Protein AF-A0A0L8IBE0-F1 (afdb_monomer)

pLDDT: mean 76.62, std 13.79, range [34.09, 92.5]

Organism: Octopus bimaculoides (NCBI:txid37653)

InterPro domains:
  IPR002557 Chitin binding domain [PF01607] (3-54)
  IPR002557 Chitin binding domain [PF01607] (76-127)
  IPR002557 Chitin binding domain [PF01607] (138-177)
  IPR002557 Chitin binding domain [PS50940] (1-56)
  IPR002557 Chitin binding domain [PS50940] (73-129)
  IPR002557 Chitin binding domain [PS50940] (135-186)
  IPR002557 Chitin binding domain [SM00494] (1-56)
  IPR002557 Chitin binding domain [SM00494] (74-129)
  IPR002557 Chitin binding domain [SM00494] (136-184)
  IPR036508 Chitin binding domain superfamily [SSF57625] (3-63)
  IPR036508 Chitin binding domain superfamily [SSF57625] (72-132)
  IPR036508 Chitin binding domain superfamily [SSF57625] (135-178)
  IPR051940 Chitin-binding developmental regulator [PTHR23301] (3-128)

Solvent-accessible surface area (backbone atoms only — not comparable to full-atom values): 10902 Å² total; per-residue (Å²): 140,85,14,81,95,46,72,71,45,58,42,73,40,88,90,33,43,47,34,32,33,38,24,53,94,53,42,72,41,83,45,70,42,62,91,73,28,18,51,35,71,91,76,55,41,65,41,49,34,91,81,47,66,76,80,66,74,71,94,58,83,75,69,82,55,84,47,98,89,54,82,47,76,66,68,13,68,88,44,71,69,46,69,38,65,38,88,60,33,28,43,27,29,30,40,23,52,93,44,40,54,40,74,44,70,41,61,94,78,24,23,44,27,62,88,77,66,43,62,38,48,61,92,77,30,99,58,74,44,40,84,59,36,68,60,54,69,12,61,90,46,72,70,45,62,42,63,33,96,86,42,49,42,22,30,33,41,23,53,93,29,41,38,42,84,47,68,38,67,95,82,11,32,40,52,97,77,39,67,38,89,64,92,73,86,127

Mean predicted aligned error: 17.57 Å

Radius of gyration: 22.51 Å; Cα contacts (8 Å, |Δi|>4): 350; chains: 1; bounding box: 49×36×66 Å

Secondary structure (DSSP, 8-state):
--STTPPSEEEEETTEEEEEEEEETTEEEEEEPPTTEEEETTTTEEEETTTS------SS-------TT---TTTTTTS-SEEEE-SS-TTEEEEEETTEEEEEEPPTTEEEETTTTEEEEGGG-----TTS-TTTTTTTS-SEEEE-TT-TTEEEEEETTEEEEEE-GGG-EEETTEEE------

Structure (mmCIF, N/CA/C/O backbone):
data_AF-A0A0L8IBE0-F1
#
_entry.id   AF-A0A0L8IBE0-F1
#
loop_
_atom_site.group_PDB
_atom_site.id
_atom_site.type_symbol
_atom_site.label_atom_id
_atom_site.label_alt_id
_atom_site.label_comp_id
_atom_site.label_asym_id
_atom_site.label_entity_id
_atom_site.label_seq_id
_atom_site.pdbx_PDB_ins_code
_atom_site.Cartn_x
_atom_site.Cartn_y
_atom_site.Cartn_z
_atom_site.occupancy
_atom_site.B_iso_or_equiv
_atom_site.auth_seq_id
_atom_site.auth_comp_id
_atom_site.auth_asym_id
_atom_site.auth_atom_id
_atom_site.pdbx_PDB_model_num
ATOM 1 N N . MET A 1 1 ? 15.253 16.417 -22.878 1.00 49.38 1 MET A N 1
ATOM 2 C CA . MET A 1 1 ? 16.231 16.043 -23.927 1.00 49.38 1 MET A CA 1
ATOM 3 C C . MET A 1 1 ? 16.222 14.523 -24.032 1.00 49.38 1 MET A C 1
ATOM 5 O O . MET A 1 1 ? 17.077 13.887 -23.443 1.00 49.38 1 MET A O 1
ATOM 9 N N . GLU A 1 2 ? 15.221 13.914 -24.673 1.00 63.31 2 GLU A N 1
ATOM 10 C CA . GLU A 1 2 ? 15.133 12.435 -24.721 1.00 63.31 2 GLU A CA 1
ATOM 11 C C . GLU A 1 2 ? 14.877 11.869 -26.128 1.00 63.31 2 GLU A C 1
ATOM 13 O O . GLU A 1 2 ? 15.211 10.716 -26.371 1.00 63.31 2 GLU A O 1
ATOM 18 N N . CYS A 1 3 ? 14.417 12.689 -27.083 1.00 80.38 3 CYS A N 1
ATOM 19 C CA . CYS A 1 3 ? 14.183 12.287 -28.480 1.00 80.38 3 CYS A CA 1
ATOM 20 C C . CYS A 1 3 ? 15.157 12.907 -29.497 1.00 80.38 3 CYS A C 1
ATOM 22 O O . CYS A 1 3 ? 15.007 12.693 -30.697 1.00 80.38 3 CYS A O 1
ATOM 24 N N . GLN A 1 4 ? 16.163 13.675 -29.059 1.00 72.00 4 GLN A N 1
ATOM 25 C CA . GLN A 1 4 ? 17.147 14.254 -29.982 1.00 72.00 4 GLN A CA 1
ATOM 26 C C . GLN A 1 4 ? 17.946 13.127 -30.654 1.00 72.00 4 GLN A C 1
ATOM 28 O O . GLN A 1 4 ? 18.616 12.351 -29.976 1.00 72.00 4 GLN A O 1
ATOM 33 N N . ASN A 1 5 ? 17.851 13.040 -31.984 1.00 75.19 5 ASN A N 1
ATOM 34 C CA . ASN A 1 5 ? 18.451 11.999 -32.834 1.00 75.19 5 ASN A CA 1
ATOM 35 C C . ASN A 1 5 ? 17.911 10.572 -32.627 1.00 75.19 5 ASN A C 1
ATOM 37 O O . ASN A 1 5 ? 18.541 9.613 -33.077 1.00 75.19 5 ASN A O 1
ATOM 41 N N . LYS A 1 6 ? 16.755 10.405 -31.973 1.00 82.50 6 LYS A N 1
ATOM 42 C CA . LYS A 1 6 ? 16.042 9.122 -31.972 1.00 82.50 6 LYS A CA 1
ATOM 43 C C . LYS A 1 6 ? 15.040 9.087 -33.130 1.00 82.50 6 LYS A C 1
ATOM 45 O O . LYS A 1 6 ? 14.384 10.102 -33.363 1.00 82.50 6 LYS A O 1
ATOM 50 N N . PRO A 1 7 ? 14.914 7.955 -33.845 1.00 88.88 7 PRO A N 1
ATOM 51 C CA . PRO A 1 7 ? 13.790 7.727 -34.743 1.00 88.88 7 PRO A CA 1
ATOM 52 C C . PRO A 1 7 ? 12.446 7.886 -34.027 1.00 88.88 7 PRO A C 1
ATOM 54 O O . PRO A 1 7 ? 12.361 7.801 -32.800 1.00 88.88 7 PRO A O 1
ATOM 57 N N . ASP A 1 8 ? 11.386 8.068 -34.804 1.00 90.12 8 ASP A N 1
ATOM 58 C CA . ASP A 1 8 ? 10.038 8.012 -34.257 1.00 90.12 8 ASP A CA 1
ATOM 59 C C . ASP A 1 8 ? 9.758 6.607 -33.715 1.00 90.12 8 ASP A C 1
ATOM 61 O O . ASP A 1 8 ? 10.062 5.597 -34.357 1.00 90.12 8 ASP A O 1
ATOM 65 N N . GLY A 1 9 ? 9.203 6.539 -32.507 1.00 89.00 9 GLY A N 1
ATOM 66 C CA . GLY A 1 9 ? 8.986 5.268 -31.831 1.00 89.00 9 GLY A CA 1
ATOM 67 C C . GLY A 1 9 ? 8.826 5.384 -30.325 1.00 89.00 9 GLY A C 1
ATOM 68 O O . GLY A 1 9 ? 8.893 6.468 -29.744 1.00 89.00 9 GLY A O 1
ATOM 69 N N . ASN A 1 10 ? 8.612 4.230 -29.698 1.00 92.19 10 ASN A N 1
ATOM 70 C CA . ASN A 1 10 ? 8.444 4.112 -28.259 1.00 92.19 10 ASN A CA 1
ATOM 71 C C . ASN A 1 10 ? 9.762 3.678 -27.601 1.00 92.19 10 ASN A C 1
ATOM 73 O O . ASN A 1 10 ? 10.457 2.772 -28.083 1.00 92.19 10 ASN A O 1
ATOM 77 N N . TYR A 1 11 ? 10.082 4.293 -26.466 1.00 88.31 11 TYR A N 1
ATOM 78 C CA . TYR A 1 11 ? 11.317 4.083 -25.720 1.00 88.31 11 TYR A CA 1
ATOM 79 C C . TYR A 1 11 ? 11.034 3.897 -24.227 1.00 88.31 11 TYR A C 1
ATOM 81 O O . TYR A 1 11 ? 10.177 4.590 -23.676 1.00 88.31 11 TYR A O 1
ATOM 89 N N . PRO A 1 12 ? 11.759 2.991 -23.547 1.00 87.38 12 PRO A N 1
ATOM 90 C CA . PRO A 1 12 ? 11.605 2.811 -22.111 1.00 87.38 12 PRO A CA 1
ATOM 91 C C . PRO A 1 12 ? 12.098 4.046 -21.359 1.00 87.38 12 PRO A C 1
ATOM 93 O O . PRO A 1 12 ? 13.098 4.657 -21.745 1.00 87.38 12 PRO A O 1
ATOM 96 N N . ILE A 1 13 ? 11.444 4.361 -20.243 1.00 81.19 13 ILE A N 1
ATOM 97 C CA . ILE A 1 13 ? 11.956 5.342 -19.291 1.00 81.19 13 ILE A CA 1
ATOM 98 C C . ILE A 1 13 ? 12.737 4.596 -18.198 1.00 81.19 13 ILE A C 1
ATOM 100 O O . ILE A 1 13 ? 12.210 3.645 -17.606 1.00 81.19 13 ILE A O 1
ATOM 104 N N . PRO A 1 14 ? 13.990 4.988 -17.901 1.00 74.38 14 PRO A N 1
ATOM 105 C CA . PRO A 1 14 ? 14.761 4.379 -16.824 1.00 74.38 14 PRO A CA 1
ATOM 106 C C . PRO A 1 14 ? 13.987 4.383 -15.498 1.00 74.38 14 PRO A C 1
ATOM 108 O O . PRO A 1 14 ? 13.483 5.416 -15.066 1.00 74.38 14 PRO A O 1
ATOM 111 N N . ASN A 1 15 ? 13.910 3.223 -14.839 1.00 67.12 15 ASN A N 1
ATOM 112 C CA . ASN A 1 15 ? 13.206 3.017 -13.564 1.00 67.12 15 ASN A CA 1
ATOM 113 C C . ASN A 1 15 ? 11.686 3.283 -13.583 1.00 67.12 15 ASN A C 1
ATOM 115 O O . ASN A 1 15 ? 11.071 3.365 -12.520 1.00 67.12 15 ASN A O 1
ATOM 119 N N . GLN A 1 16 ? 11.058 3.380 -14.759 1.00 77.12 16 GLN A N 1
ATOM 120 C CA . GLN A 1 16 ? 9.608 3.530 -14.891 1.00 77.12 16 GLN A CA 1
ATOM 121 C C . GLN A 1 16 ? 9.052 2.493 -15.872 1.00 77.12 16 GLN A C 1
ATOM 123 O O . GLN A 1 16 ? 8.958 2.724 -17.067 1.00 77.12 16 GLN A O 1
ATOM 128 N N . CYS A 1 17 ? 8.625 1.335 -15.370 1.00 84.38 17 CYS A N 1
ATOM 129 C CA . CYS A 1 17 ? 8.075 0.276 -16.230 1.00 84.38 17 CYS A CA 1
ATOM 130 C C . CYS A 1 17 ? 6.623 0.527 -16.661 1.00 84.38 17 CYS A C 1
ATOM 132 O O . CYS A 1 17 ? 6.107 -0.163 -17.534 1.00 84.38 17 CYS A O 1
ATOM 134 N N . LYS A 1 18 ?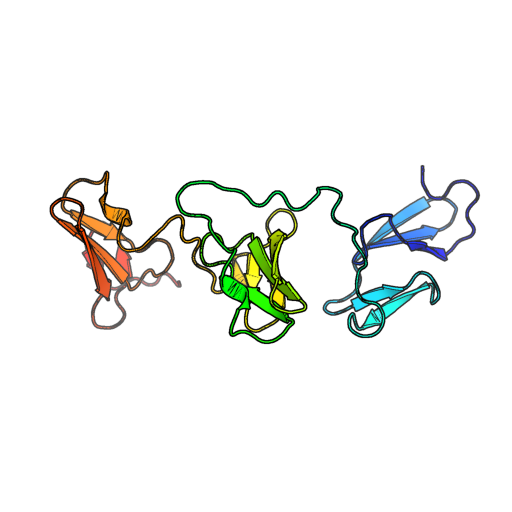 5.943 1.487 -16.024 1.00 83.69 18 LYS A N 1
ATOM 135 C CA . LYS A 1 18 ? 4.557 1.871 -16.335 1.00 83.69 18 LYS A CA 1
ATOM 136 C C . LYS A 1 18 ? 4.455 2.941 -17.396 1.00 83.69 18 LYS A C 1
ATOM 138 O O . LYS A 1 18 ? 3.359 3.192 -17.884 1.00 83.69 18 LYS A O 1
ATOM 143 N N . GLN A 1 19 ? 5.562 3.603 -17.694 1.00 85.31 19 GLN A N 1
ATOM 144 C CA . GLN A 1 19 ? 5.585 4.757 -18.563 1.00 85.31 19 GLN A CA 1
ATOM 145 C C . GLN A 1 19 ? 6.654 4.569 -19.628 1.00 85.31 19 GLN A C 1
ATOM 147 O O . GLN A 1 19 ? 7.690 3.949 -19.399 1.00 85.31 19 GLN A O 1
ATOM 152 N N . TYR A 1 20 ? 6.381 5.093 -20.809 1.00 90.12 20 TYR A N 1
ATOM 153 C CA . TYR A 1 20 ? 7.299 5.069 -21.932 1.00 90.12 20 TYR A CA 1
ATOM 154 C C . TYR A 1 20 ? 7.272 6.422 -22.626 1.00 90.12 20 TYR A C 1
ATOM 156 O O . TYR A 1 20 ? 6.295 7.167 -22.535 1.00 90.12 20 TYR A O 1
ATOM 164 N N . ILE A 1 21 ? 8.354 6.747 -23.320 1.00 92.25 21 ILE A N 1
ATOM 165 C CA . ILE A 1 21 ? 8.433 7.943 -24.151 1.00 92.25 21 ILE A CA 1
ATOM 166 C C . ILE A 1 21 ? 8.065 7.553 -25.571 1.00 92.25 21 ILE A C 1
ATOM 168 O O . ILE A 1 21 ? 8.680 6.661 -26.146 1.00 92.25 21 ILE A O 1
ATOM 172 N N . GLN A 1 22 ? 7.099 8.249 -26.149 1.00 92.50 22 GLN A N 1
ATOM 173 C CA . GLN A 1 22 ? 6.854 8.262 -27.579 1.00 92.50 22 GLN A CA 1
ATOM 174 C C . GLN A 1 22 ? 7.578 9.463 -28.190 1.00 92.50 22 GLN A C 1
ATOM 176 O O . GLN A 1 22 ? 7.318 10.608 -27.817 1.00 92.50 22 GLN A O 1
ATOM 181 N N . CYS A 1 23 ? 8.493 9.196 -29.117 1.00 91.12 23 CYS A N 1
ATOM 182 C CA . CYS A 1 23 ? 9.138 10.211 -29.936 1.00 91.12 23 CYS A CA 1
ATOM 183 C C . CYS A 1 23 ? 8.378 10.356 -31.257 1.00 91.12 23 CYS A C 1
ATOM 185 O O . CYS A 1 23 ? 8.181 9.363 -31.958 1.00 91.12 23 CYS A O 1
ATOM 187 N N . LEU A 1 24 ? 7.966 11.582 -31.587 1.00 89.75 24 LEU A N 1
ATOM 188 C CA . LEU A 1 24 ? 7.365 11.941 -32.875 1.00 89.75 24 LEU A CA 1
ATOM 189 C C . LEU A 1 24 ? 7.972 13.257 -33.366 1.00 89.75 24 LEU A C 1
ATOM 191 O O . LEU A 1 24 ? 7.856 14.279 -32.687 1.00 89.75 24 LEU A O 1
ATOM 195 N N . ASN A 1 25 ? 8.625 13.249 -34.529 1.00 87.38 25 ASN A N 1
ATOM 196 C CA . ASN A 1 25 ? 9.304 14.414 -35.110 1.00 87.38 25 ASN A CA 1
ATOM 197 C C . ASN A 1 25 ? 10.258 15.117 -34.119 1.00 87.38 25 ASN A C 1
ATOM 199 O O . ASN A 1 25 ? 10.336 16.344 -34.058 1.00 87.38 25 ASN A O 1
ATOM 203 N N . GLY A 1 26 ? 10.955 14.331 -33.292 1.00 83.38 26 GLY A N 1
ATOM 204 C CA . GLY A 1 26 ? 11.875 14.837 -32.265 1.00 83.38 26 GLY A CA 1
ATOM 205 C C . GLY A 1 26 ? 11.214 15.366 -30.983 1.00 83.38 26 GLY A C 1
ATOM 206 O O . GLY A 1 26 ? 11.929 15.783 -30.067 1.00 83.38 26 GLY A O 1
ATOM 207 N N . VAL A 1 27 ? 9.883 15.317 -30.871 1.00 84.25 27 VAL A N 1
ATOM 208 C CA . VAL A 1 27 ? 9.132 15.682 -29.659 1.00 84.25 27 VAL A CA 1
ATOM 209 C C . VAL A 1 27 ? 8.908 14.444 -28.794 1.00 84.25 27 VAL A C 1
ATOM 211 O O . VAL A 1 27 ? 8.459 13.416 -29.291 1.00 84.25 27 VAL A O 1
ATOM 214 N N . ALA A 1 28 ? 9.218 14.552 -27.500 1.00 87.25 28 ALA A N 1
ATOM 215 C CA . ALA A 1 28 ? 9.009 13.496 -26.513 1.00 87.25 28 ALA A CA 1
ATOM 216 C C . ALA A 1 28 ? 7.651 13.651 -25.823 1.00 87.25 28 ALA A C 1
ATOM 218 O O . ALA A 1 28 ? 7.372 14.707 -25.250 1.00 87.25 28 ALA A O 1
ATOM 219 N N . GLN A 1 29 ? 6.854 12.587 -25.809 1.00 86.75 29 GLN A N 1
ATOM 220 C CA . GLN A 1 29 ? 5.628 12.489 -25.024 1.00 86.75 29 GLN A CA 1
ATOM 221 C C . GLN A 1 29 ? 5.708 11.294 -24.078 1.00 86.75 29 GLN A C 1
ATOM 223 O O . GLN A 1 29 ? 5.954 10.173 -24.510 1.00 86.75 29 GLN A O 1
ATOM 228 N N . ILE A 1 30 ? 5.465 11.521 -22.790 1.00 86.62 30 ILE A N 1
ATOM 229 C CA . ILE A 1 30 ? 5.355 10.439 -21.810 1.00 86.62 30 ILE A CA 1
ATOM 230 C C . ILE A 1 30 ? 3.946 9.857 -21.892 1.00 86.62 30 ILE A C 1
ATOM 232 O O . ILE A 1 30 ? 2.960 10.578 -21.739 1.00 86.62 30 ILE A O 1
ATOM 236 N N . ASN A 1 31 ? 3.866 8.550 -22.095 1.00 83.12 31 ASN A N 1
ATOM 237 C CA . ASN A 1 31 ? 2.632 7.782 -22.102 1.00 83.12 31 ASN A CA 1
ATOM 238 C C . ASN A 1 31 ? 2.660 6.753 -20.976 1.00 83.12 31 ASN A C 1
ATOM 240 O O . ASN A 1 31 ? 3.711 6.203 -20.650 1.00 83.12 31 ASN A O 1
ATOM 244 N N . THR A 1 32 ? 1.495 6.480 -20.396 1.00 88.06 32 THR A N 1
ATOM 245 C CA . THR A 1 32 ? 1.322 5.462 -19.356 1.00 88.06 32 THR A CA 1
ATOM 246 C C . THR A 1 32 ? 0.679 4.229 -19.978 1.00 88.06 32 THR A C 1
ATOM 248 O O . THR A 1 32 ? -0.313 4.347 -20.697 1.00 88.06 32 THR A O 1
ATOM 251 N N . CYS A 1 33 ? 1.234 3.048 -19.711 1.00 85.38 33 CYS A N 1
ATOM 252 C CA . CYS A 1 33 ? 0.638 1.791 -20.140 1.00 85.38 33 CYS A CA 1
ATOM 253 C C . CYS A 1 33 ? -0.766 1.607 -19.541 1.00 85.38 33 CYS A C 1
ATOM 255 O O . CYS A 1 33 ? -1.031 2.084 -18.432 1.00 85.38 33 CYS A O 1
ATOM 257 N N . PRO A 1 34 ? -1.660 0.882 -20.237 1.00 82.25 34 PRO A N 1
ATOM 258 C CA . PRO A 1 34 ? -2.928 0.456 -19.665 1.00 82.25 34 PRO A CA 1
ATOM 259 C C . PRO A 1 34 ? -2.744 -0.265 -18.319 1.00 82.25 34 PRO A C 1
ATOM 261 O O . PRO A 1 34 ? -1.676 -0.835 -18.060 1.00 82.25 34 PRO A O 1
ATOM 264 N N . PRO A 1 35 ? -3.783 -0.293 -17.465 1.00 68.44 35 PRO A N 1
ATOM 265 C CA . PRO A 1 35 ? -3.748 -1.064 -16.228 1.00 68.44 35 PRO A CA 1
ATOM 266 C C . PRO A 1 35 ? -3.318 -2.517 -16.475 1.00 68.44 35 PRO A C 1
ATOM 268 O O . PRO A 1 35 ? -3.719 -3.127 -17.466 1.00 68.44 35 PRO A O 1
ATOM 271 N N . HIS A 1 36 ? -2.530 -3.075 -15.554 1.00 62.47 36 HIS A N 1
ATOM 272 C CA . HIS A 1 36 ? -2.011 -4.450 -15.621 1.00 62.47 36 HIS A CA 1
ATOM 273 C C . HIS A 1 36 ? -0.991 -4.719 -16.737 1.00 62.47 36 HIS A C 1
ATOM 275 O O . HIS A 1 36 ? -0.770 -5.878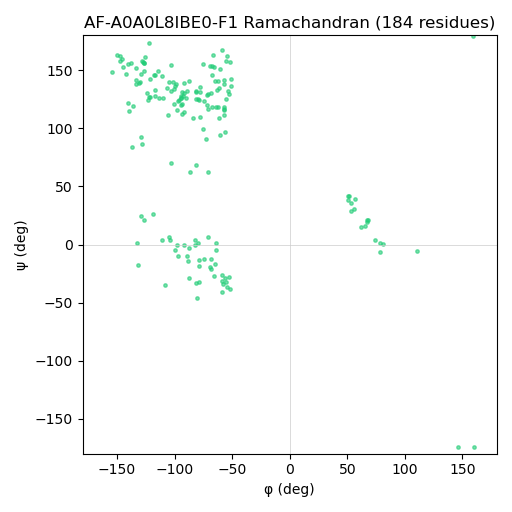 -17.107 1.00 62.47 36 HIS A O 1
ATOM 281 N N . GLN A 1 37 ? -0.343 -3.674 -17.263 1.00 81.88 37 GLN A N 1
ATOM 282 C CA . GLN A 1 37 ? 0.711 -3.800 -18.267 1.00 81.88 37 GLN A CA 1
ATOM 283 C C . GLN A 1 37 ? 2.001 -3.069 -17.864 1.00 81.88 37 GLN A C 1
ATOM 285 O O . GLN A 1 37 ? 1.979 -2.053 -17.164 1.00 81.88 37 GLN A O 1
ATOM 290 N N . ASN A 1 38 ? 3.136 -3.603 -18.313 1.00 86.94 38 ASN A N 1
ATOM 291 C CA . ASN A 1 38 ? 4.445 -2.957 -18.269 1.00 86.94 38 ASN A CA 1
ATOM 292 C C . ASN A 1 38 ? 4.942 -2.738 -19.696 1.00 86.94 38 ASN A C 1
ATOM 294 O O . ASN A 1 38 ? 4.691 -3.556 -20.582 1.00 86.94 38 ASN A O 1
ATOM 298 N N . TYR A 1 39 ? 5.667 -1.645 -19.904 1.00 90.88 39 TYR A N 1
ATOM 299 C CA . TYR A 1 39 ? 6.344 -1.393 -21.162 1.00 90.88 39 TYR A CA 1
ATOM 300 C C . TYR A 1 39 ? 7.526 -2.354 -21.312 1.00 90.88 39 TYR A C 1
ATOM 302 O O . TYR A 1 39 ? 8.471 -2.314 -20.519 1.00 90.88 39 TYR A O 1
ATOM 310 N N . ASP A 1 40 ? 7.463 -3.205 -22.331 1.00 88.38 40 ASP A N 1
ATOM 311 C CA . ASP A 1 40 ? 8.547 -4.100 -22.712 1.00 88.38 40 ASP A CA 1
ATOM 312 C C . ASP A 1 40 ? 9.432 -3.399 -23.763 1.00 88.38 40 ASP A C 1
ATOM 314 O O . ASP A 1 40 ? 8.978 -3.141 -24.885 1.00 88.38 40 ASP A O 1
ATOM 318 N N . PRO A 1 41 ? 10.699 -3.079 -23.436 1.00 87.31 41 PRO A N 1
ATOM 319 C CA . PRO A 1 41 ? 11.613 -2.419 -24.360 1.00 87.31 41 PRO A CA 1
ATOM 320 C C . PRO A 1 41 ? 12.063 -3.297 -25.531 1.00 87.31 41 PRO A C 1
ATOM 322 O O . PRO A 1 41 ? 12.521 -2.741 -26.525 1.00 87.31 41 PRO A O 1
ATOM 325 N N . ALA A 1 42 ? 11.948 -4.625 -25.438 1.00 86.94 42 ALA A N 1
ATOM 326 C CA . ALA A 1 42 ? 12.252 -5.537 -26.539 1.00 86.94 42 ALA A CA 1
ATOM 327 C C . ALA A 1 42 ? 11.107 -5.590 -27.562 1.00 86.94 42 ALA A C 1
ATOM 329 O O . ALA A 1 42 ? 11.353 -5.747 -28.756 1.00 86.94 42 ALA A O 1
ATOM 330 N N . LEU A 1 43 ? 9.861 -5.432 -27.100 1.00 88.62 43 LEU A N 1
ATOM 331 C CA . LEU A 1 43 ? 8.664 -5.455 -27.950 1.00 88.62 43 LEU A CA 1
ATOM 332 C C . LEU A 1 43 ? 8.132 -4.059 -28.310 1.00 88.62 43 LEU A C 1
ATOM 334 O O . LEU A 1 43 ? 7.181 -3.946 -29.081 1.00 88.62 43 LEU A O 1
ATOM 338 N N . HIS A 1 44 ? 8.732 -3.001 -27.761 1.00 90.88 44 HIS A N 1
ATOM 339 C CA . HIS A 1 44 ? 8.337 -1.600 -27.937 1.00 90.88 44 HIS A CA 1
ATOM 340 C C . HIS A 1 44 ? 6.859 -1.300 -27.620 1.00 90.88 44 HIS A C 1
ATOM 342 O O . HIS A 1 44 ? 6.246 -0.390 -28.193 1.00 90.88 44 HIS A O 1
ATOM 348 N N . THR A 1 45 ? 6.267 -2.073 -26.707 1.00 91.44 45 THR A N 1
ATOM 349 C CA . THR A 1 45 ? 4.830 -2.034 -26.420 1.00 91.44 45 THR A CA 1
ATOM 350 C C . THR A 1 45 ? 4.524 -2.402 -24.974 1.00 91.44 45 THR A C 1
ATOM 352 O O . THR A 1 45 ? 5.351 -2.974 -24.264 1.00 91.44 45 THR A O 1
ATOM 355 N N . CYS A 1 46 ? 3.317 -2.067 -24.532 1.00 89.56 46 CYS A N 1
ATOM 356 C CA . CYS A 1 46 ? 2.803 -2.481 -23.237 1.00 89.56 46 CYS A CA 1
ATOM 357 C C . CYS A 1 46 ? 2.328 -3.936 -23.322 1.00 89.56 46 CYS A C 1
ATOM 359 O O . CYS A 1 46 ? 1.489 -4.278 -24.158 1.00 89.56 46 CYS A O 1
ATOM 361 N N . ILE A 1 47 ? 2.861 -4.792 -22.454 1.00 85.19 47 ILE A N 1
ATOM 362 C CA . ILE A 1 47 ? 2.462 -6.197 -22.342 1.00 85.19 47 ILE A CA 1
ATOM 363 C C . ILE A 1 47 ? 2.056 -6.523 -20.904 1.00 85.19 47 ILE A C 1
ATOM 365 O O . ILE A 1 47 ? 2.413 -5.774 -19.991 1.00 85.19 47 ILE A O 1
ATOM 369 N N . PRO A 1 48 ? 1.321 -7.623 -20.661 1.00 77.06 48 PRO A N 1
ATOM 370 C CA . PRO A 1 48 ? 0.937 -8.020 -19.312 1.00 77.06 48 PRO A CA 1
ATOM 371 C C . PRO A 1 48 ? 2.131 -8.079 -18.352 1.00 77.06 48 PRO A C 1
ATOM 373 O O . PRO A 1 48 ? 3.184 -8.625 -18.678 1.00 77.06 48 PRO A O 1
ATOM 376 N N . GLU A 1 49 ? 1.957 -7.557 -17.138 1.00 71.81 49 GLU A N 1
ATOM 377 C CA . GLU A 1 49 ? 3.039 -7.451 -16.139 1.00 71.81 49 GLU A CA 1
ATOM 378 C C . GLU A 1 49 ? 3.670 -8.795 -15.762 1.00 71.81 49 GLU A C 1
ATOM 380 O O . GLU A 1 49 ? 4.837 -8.845 -15.386 1.00 71.81 49 GLU A O 1
ATOM 385 N N . VAL A 1 50 ? 2.910 -9.886 -15.892 1.00 66.62 50 VAL A N 1
ATOM 386 C CA . VAL A 1 50 ? 3.387 -11.261 -15.682 1.00 66.62 50 VAL A CA 1
ATOM 387 C C . VAL A 1 50 ? 4.429 -11.694 -16.715 1.00 66.62 50 VAL A C 1
ATOM 389 O O . 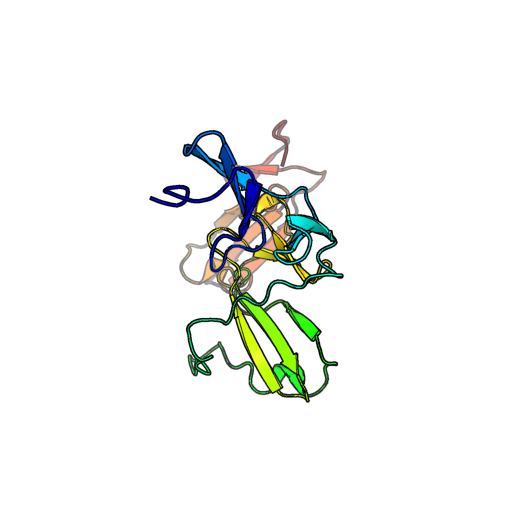VAL A 1 50 ? 5.257 -12.550 -16.424 1.00 66.62 50 VAL A O 1
ATOM 392 N N . SER A 1 51 ? 4.388 -11.109 -17.913 1.00 71.88 51 SER A N 1
ATOM 393 C CA . SER A 1 51 ? 5.304 -11.407 -19.015 1.00 71.88 51 SER A CA 1
ATOM 394 C C . SER A 1 51 ? 6.572 -10.557 -18.953 1.00 71.88 51 SER A C 1
ATOM 396 O O . SER A 1 51 ? 7.626 -11.016 -19.381 1.00 71.88 51 SER A O 1
ATOM 398 N N . TYR A 1 52 ? 6.484 -9.349 -18.386 1.00 78.94 52 TYR A N 1
ATOM 399 C CA . TYR A 1 52 ? 7.630 -8.466 -18.168 1.00 78.94 52 TYR A CA 1
ATOM 400 C C . TYR A 1 52 ? 7.566 -7.829 -16.770 1.00 78.94 52 TYR A C 1
ATOM 402 O O . TYR A 1 52 ? 7.047 -6.717 -16.613 1.00 78.94 52 TYR A O 1
ATOM 410 N N . PRO A 1 53 ? 8.049 -8.523 -15.721 1.00 71.12 53 PRO A N 1
ATOM 411 C CA . PRO A 1 53 ? 8.018 -8.012 -14.357 1.00 71.12 53 PRO A CA 1
ATOM 412 C C . PRO A 1 53 ? 9.019 -6.868 -14.183 1.00 71.12 53 PRO A C 1
ATOM 414 O O . PRO A 1 53 ? 10.201 -7.001 -14.501 1.00 71.12 53 PRO A O 1
ATOM 417 N N . CYS A 1 54 ? 8.552 -5.746 -13.637 1.00 71.69 54 CYS A N 1
ATOM 418 C CA . CYS A 1 54 ? 9.360 -4.543 -13.463 1.00 71.69 54 CYS A CA 1
ATOM 419 C C . CYS A 1 54 ? 10.565 -4.798 -12.543 1.00 71.69 54 CYS A C 1
ATOM 421 O O . CYS A 1 54 ? 10.414 -4.956 -11.333 1.00 71.69 54 CYS A O 1
ATOM 423 N N . GLN A 1 55 ? 11.766 -4.812 -13.122 1.00 63.56 55 GLN A N 1
ATOM 424 C CA . GLN A 1 55 ? 13.033 -4.941 -12.402 1.00 63.56 55 GLN A CA 1
ATOM 425 C C . GLN A 1 55 ? 13.518 -3.555 -11.951 1.00 63.56 55 GLN A C 1
ATOM 427 O O . GLN A 1 55 ? 14.551 -3.068 -12.402 1.00 63.56 55 GLN A O 1
ATOM 432 N N . ILE A 1 56 ? 12.757 -2.869 -11.098 1.00 56.28 56 ILE A N 1
ATOM 433 C CA . ILE A 1 56 ? 13.306 -1.716 -10.374 1.00 56.28 56 ILE A CA 1
ATOM 434 C C . ILE A 1 56 ? 14.206 -2.276 -9.281 1.00 56.28 56 ILE A C 1
ATOM 436 O O . ILE A 1 56 ? 13.727 -2.728 -8.244 1.00 56.28 56 ILE A O 1
ATOM 440 N N . THR A 1 57 ? 15.514 -2.290 -9.532 1.00 41.62 57 THR A N 1
ATOM 441 C CA . THR A 1 57 ? 16.517 -2.513 -8.491 1.00 41.62 57 THR A CA 1
ATOM 442 C C . THR A 1 57 ? 16.301 -1.448 -7.416 1.00 41.62 57 THR A C 1
ATOM 444 O O . THR A 1 57 ? 16.443 -0.260 -7.717 1.00 41.62 57 THR A O 1
ATOM 447 N N . PRO A 1 58 ? 15.948 -1.816 -6.172 1.00 44.16 58 PRO A N 1
ATOM 448 C CA . PRO A 1 58 ? 15.856 -0.845 -5.095 1.00 44.16 58 PRO A CA 1
ATOM 449 C C . PRO A 1 58 ? 17.245 -0.237 -4.890 1.00 44.16 58 PRO A C 1
ATOM 451 O O . PRO A 1 58 ? 18.200 -0.944 -4.574 1.00 44.16 58 PRO A O 1
ATOM 454 N N . THR A 1 59 ? 17.382 1.073 -5.088 1.00 34.09 59 THR A N 1
ATOM 455 C CA . THR A 1 59 ? 18.648 1.811 -4.922 1.00 34.09 59 THR A CA 1
ATOM 456 C C . THR A 1 59 ? 19.084 1.952 -3.463 1.00 34.09 59 THR A C 1
ATOM 458 O O . THR A 1 59 ? 20.068 2.626 -3.170 1.00 34.09 59 THR A O 1
ATOM 461 N N . THR A 1 60 ? 18.390 1.306 -2.532 1.00 42.12 60 THR A N 1
ATOM 462 C CA . THR A 1 60 ? 18.747 1.267 -1.120 1.00 42.12 60 THR A CA 1
ATOM 463 C C . THR A 1 60 ? 18.905 -0.183 -0.670 1.00 42.12 60 THR A C 1
ATOM 465 O O . THR A 1 60 ? 17.972 -0.977 -0.806 1.00 42.12 60 THR A O 1
ATOM 468 N N . PRO A 1 61 ? 20.071 -0.556 -0.110 1.00 39.38 61 PRO A N 1
ATOM 469 C CA . PRO A 1 61 ? 20.205 -1.806 0.617 1.00 39.38 61 PRO A CA 1
ATOM 470 C C . PRO A 1 61 ? 19.122 -1.863 1.695 1.00 39.38 61 PRO A C 1
ATOM 472 O O . PRO A 1 61 ? 18.932 -0.892 2.428 1.00 39.38 61 PRO A O 1
ATOM 475 N N . ALA A 1 62 ? 18.419 -2.990 1.787 1.00 45.22 62 ALA A N 1
ATOM 476 C CA . ALA A 1 62 ? 17.485 -3.263 2.867 1.00 45.22 62 ALA A CA 1
ATOM 477 C C . ALA A 1 62 ? 18.249 -3.250 4.198 1.00 45.22 62 ALA A C 1
ATOM 479 O O . ALA A 1 62 ? 18.857 -4.240 4.611 1.00 45.22 62 ALA A O 1
ATOM 480 N N . THR A 1 63 ? 18.259 -2.105 4.872 1.00 41.53 63 THR A N 1
ATOM 481 C CA . THR A 1 63 ? 18.691 -2.033 6.259 1.00 41.53 63 THR A CA 1
ATOM 482 C C . THR A 1 63 ? 17.642 -2.790 7.059 1.00 41.53 63 THR A C 1
ATOM 484 O O . THR A 1 63 ? 16.475 -2.407 7.060 1.00 41.53 63 THR A O 1
ATOM 487 N N . ASN A 1 64 ? 18.035 -3.869 7.736 1.00 44.25 64 ASN A N 1
ATOM 488 C CA . ASN A 1 64 ? 17.251 -4.405 8.844 1.00 44.25 64 ASN A CA 1
ATOM 489 C C . ASN A 1 64 ? 17.077 -3.261 9.847 1.00 44.25 64 ASN A C 1
ATOM 491 O O . ASN A 1 64 ? 18.000 -2.964 10.610 1.00 44.25 64 ASN A O 1
ATOM 495 N N . ILE A 1 65 ? 15.945 -2.556 9.790 1.00 45.72 65 ILE A N 1
ATOM 496 C CA . ILE A 1 65 ? 15.680 -1.441 10.689 1.00 45.72 65 ILE A CA 1
ATOM 497 C C . ILE A 1 65 ? 15.395 -2.062 12.057 1.00 45.72 65 ILE A C 1
ATOM 499 O O . ILE A 1 65 ? 14.269 -2.420 12.383 1.00 45.72 65 ILE A O 1
ATOM 503 N N . LYS A 1 66 ? 16.449 -2.229 12.863 1.00 38.75 66 LYS A N 1
ATOM 504 C CA . LYS A 1 66 ? 16.353 -2.515 14.299 1.00 38.75 66 LYS A CA 1
ATOM 505 C C . LYS A 1 66 ? 15.853 -1.261 15.027 1.00 38.75 66 LYS A C 1
ATOM 507 O O . LYS A 1 66 ? 16.561 -0.687 15.849 1.00 38.75 66 LYS A O 1
ATOM 512 N N . THR A 1 67 ? 14.645 -0.809 14.713 1.00 37.97 67 THR A N 1
ATOM 513 C CA . THR A 1 67 ? 13.881 0.069 15.602 1.00 37.97 67 THR A CA 1
ATOM 514 C C . THR A 1 67 ? 13.086 -0.808 16.568 1.00 37.97 67 THR A C 1
ATOM 516 O O . THR A 1 67 ? 12.551 -1.842 16.156 1.00 37.97 67 THR A O 1
ATOM 519 N N . PRO A 1 68 ? 12.974 -0.432 17.852 1.00 37.84 68 PRO A N 1
ATOM 520 C CA . PRO A 1 68 ? 12.067 -1.102 18.776 1.00 37.84 68 PRO A CA 1
ATOM 521 C C . PRO A 1 68 ? 10.639 -1.047 18.208 1.00 37.84 68 PRO A C 1
ATOM 523 O O . PRO A 1 68 ? 10.073 0.035 18.085 1.00 37.84 68 PRO A O 1
ATOM 526 N N . GLY A 1 69 ? 10.091 -2.198 17.804 1.00 48.78 69 GLY A N 1
ATOM 527 C CA . GLY A 1 69 ? 8.761 -2.316 17.185 1.00 48.78 69 GLY A CA 1
ATOM 528 C C . GLY A 1 69 ? 8.731 -2.686 15.695 1.00 48.78 69 GLY A C 1
ATOM 529 O O . GLY A 1 69 ? 7.648 -2.950 15.191 1.00 48.78 69 GLY A O 1
ATOM 530 N N . HIS 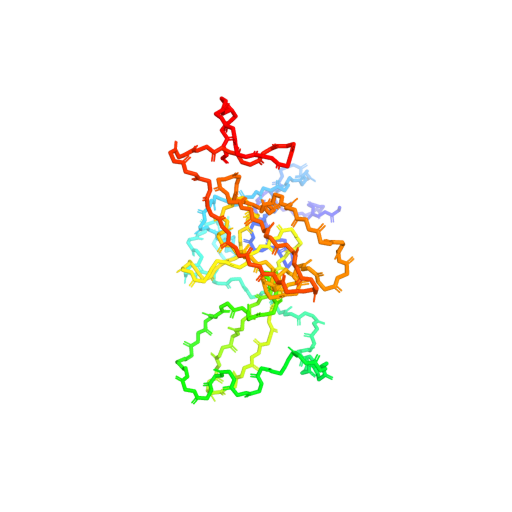A 1 70 ? 9.879 -2.773 15.006 1.00 59.34 70 HIS A N 1
ATOM 531 C CA . HIS A 1 70 ? 9.955 -3.059 13.555 1.00 59.34 70 HIS A CA 1
ATOM 532 C C . HIS A 1 70 ? 10.726 -4.352 13.215 1.00 59.34 70 HIS A C 1
ATOM 534 O O . HIS A 1 70 ? 11.308 -4.476 12.139 1.00 59.34 70 HIS A O 1
ATOM 540 N N . ASP A 1 71 ? 10.770 -5.327 14.131 1.00 70.88 71 ASP A N 1
ATOM 541 C CA . ASP A 1 71 ? 11.492 -6.589 13.907 1.00 70.88 71 ASP A CA 1
ATOM 542 C C . ASP A 1 71 ? 10.699 -7.555 13.011 1.00 70.88 71 ASP A C 1
ATOM 544 O O . ASP A 1 71 ? 9.696 -8.139 13.422 1.00 70.88 71 ASP A O 1
ATOM 548 N N . ILE A 1 72 ? 11.187 -7.755 11.785 1.00 75.69 72 ILE A N 1
ATOM 549 C CA . ILE A 1 72 ? 10.634 -8.705 10.809 1.00 75.69 72 ILE A CA 1
ATOM 550 C C . ILE A 1 72 ? 11.482 -9.978 10.665 1.00 75.69 72 ILE A C 1
ATOM 552 O O . ILE A 1 72 ? 11.185 -10.817 9.815 1.00 75.69 72 ILE A O 1
ATOM 556 N N . SER A 1 73 ? 12.521 -10.164 11.488 1.00 78.44 73 SER A N 1
ATOM 557 C CA . SER A 1 73 ? 13.526 -11.230 11.311 1.00 78.44 73 SER A CA 1
ATOM 558 C C . SER A 1 73 ? 12.916 -12.634 11.287 1.00 78.44 73 SER A C 1
ATOM 560 O O . SER A 1 73 ? 13.385 -13.508 10.564 1.00 78.44 73 SER A O 1
ATOM 562 N N . ASN A 1 74 ? 11.843 -12.851 12.053 1.00 84.38 74 ASN A N 1
ATOM 563 C CA . ASN A 1 74 ? 11.139 -14.134 12.122 1.00 84.38 74 ASN A CA 1
ATOM 564 C C . ASN A 1 74 ? 9.893 -14.210 11.225 1.00 84.38 74 ASN A C 1
ATOM 566 O O . ASN A 1 74 ? 9.236 -15.252 11.198 1.00 84.38 74 ASN A O 1
ATOM 570 N N . PHE A 1 75 ? 9.558 -13.146 10.487 1.00 85.00 75 PHE A N 1
ATOM 571 C CA . PHE A 1 75 ? 8.294 -13.048 9.751 1.00 85.00 75 PHE A CA 1
ATOM 572 C C . PHE A 1 75 ? 8.115 -14.185 8.733 1.00 85.00 75 PHE A C 1
ATOM 574 O O . PHE A 1 75 ? 7.033 -14.763 8.632 1.00 85.00 75 PHE A O 1
ATOM 581 N N . CYS A 1 76 ? 9.189 -14.550 8.025 1.00 88.88 76 CYS A N 1
ATOM 582 C CA . CYS A 1 76 ? 9.161 -15.552 6.956 1.00 88.88 76 CYS A CA 1
ATOM 583 C C . CYS A 1 76 ? 9.460 -16.987 7.414 1.00 88.88 76 CYS A C 1
ATOM 585 O O . CYS A 1 76 ? 9.414 -17.900 6.597 1.00 88.88 76 CYS A O 1
ATOM 587 N N . LYS A 1 77 ? 9.733 -17.222 8.706 1.00 88.06 77 LYS A N 1
ATOM 588 C CA . LYS A 1 77 ? 10.177 -18.535 9.217 1.00 88.06 77 LYS A CA 1
ATOM 589 C C . LYS A 1 77 ? 9.184 -19.674 8.937 1.00 88.06 77 LYS A C 1
ATOM 591 O O . LYS A 1 77 ? 9.596 -20.815 8.768 1.00 88.06 77 LYS A O 1
ATOM 596 N N . PHE A 1 78 ? 7.891 -19.357 8.895 1.00 85.44 78 PHE A N 1
ATOM 597 C CA . PHE A 1 78 ? 6.801 -20.317 8.669 1.00 85.44 78 PHE A CA 1
ATOM 598 C C . PHE A 1 78 ? 5.878 -19.898 7.519 1.00 85.44 78 PHE A C 1
ATOM 600 O O . PHE A 1 78 ? 4.718 -20.303 7.466 1.00 85.44 78 PHE A O 1
ATOM 607 N N . ARG A 1 79 ? 6.373 -19.040 6.622 1.00 86.88 79 ARG A N 1
ATOM 608 C CA . ARG A 1 79 ? 5.630 -18.556 5.456 1.00 86.88 79 ARG A CA 1
ATOM 609 C C . ARG A 1 79 ? 6.302 -19.056 4.186 1.00 86.88 79 ARG A C 1
ATOM 611 O O . ARG A 1 79 ? 7.512 -19.253 4.159 1.00 86.88 79 ARG A O 1
ATOM 618 N N . SER A 1 80 ? 5.502 -19.270 3.149 1.00 89.94 80 SER A N 1
ATOM 619 C CA . SER A 1 80 ? 6.012 -19.542 1.809 1.00 89.94 80 SER A CA 1
ATOM 620 C C . SER A 1 80 ? 6.724 -18.315 1.239 1.00 89.94 80 SER A C 1
ATOM 622 O O . SER A 1 80 ? 6.518 -17.189 1.695 1.00 89.94 80 SER A O 1
ATOM 624 N N . ASP A 1 81 ? 7.524 -18.525 0.202 1.00 84.94 81 ASP A N 1
ATOM 625 C CA . ASP A 1 81 ? 8.088 -17.415 -0.556 1.00 84.94 81 ASP A CA 1
ATOM 626 C C . ASP A 1 81 ? 6.964 -16.594 -1.211 1.00 84.94 81 ASP A C 1
ATOM 628 O O . ASP A 1 81 ? 5.950 -17.143 -1.657 1.00 84.94 81 ASP A O 1
ATOM 632 N N . GLY A 1 82 ? 7.112 -15.267 -1.223 1.00 82.25 82 GLY A N 1
ATOM 633 C CA . GLY A 1 82 ? 6.087 -14.360 -1.741 1.00 82.25 82 GLY A CA 1
ATOM 634 C C . GLY A 1 82 ? 5.996 -13.017 -1.020 1.00 82.25 82 GLY A C 1
ATOM 635 O O . GLY A 1 82 ? 6.813 -12.688 -0.162 1.00 82.25 82 GLY A O 1
ATOM 636 N N . LEU A 1 83 ? 4.989 -12.225 -1.404 1.00 84.62 83 LEU A N 1
ATOM 637 C CA . LEU A 1 83 ? 4.748 -10.876 -0.886 1.00 84.62 83 LEU A CA 1
ATOM 638 C C . LEU A 1 83 ? 3.655 -10.873 0.189 1.00 84.62 83 LEU A C 1
ATOM 640 O O . LEU A 1 83 ? 2.591 -11.479 0.023 1.00 84.62 83 LEU A O 1
ATOM 644 N N . TYR A 1 84 ? 3.888 -10.143 1.270 1.00 84.38 84 TYR A N 1
ATOM 645 C CA . TYR A 1 84 ? 2.999 -10.036 2.421 1.00 84.38 84 TYR A CA 1
ATOM 646 C C . TYR A 1 84 ? 2.834 -8.581 2.841 1.00 84.38 84 TYR A C 1
ATOM 648 O O . TYR A 1 84 ? 3.729 -7.766 2.644 1.00 84.38 84 TYR A O 1
ATOM 656 N N . ASP A 1 85 ? 1.688 -8.267 3.428 1.00 83.88 85 ASP A N 1
ATOM 657 C CA . ASP A 1 85 ? 1.474 -7.007 4.124 1.00 83.88 85 ASP A CA 1
ATOM 658 C C . ASP A 1 85 ? 2.514 -6.817 5.228 1.00 83.88 85 ASP A C 1
ATOM 660 O O . ASP A 1 85 ? 2.900 -7.765 5.921 1.00 83.88 85 ASP A O 1
ATOM 664 N N . SER A 1 86 ? 2.978 -5.577 5.385 1.00 80.31 86 SER A N 1
ATOM 665 C CA . SER A 1 86 ? 3.753 -5.235 6.565 1.00 80.31 86 SER A CA 1
ATOM 666 C C . SER A 1 86 ? 2.818 -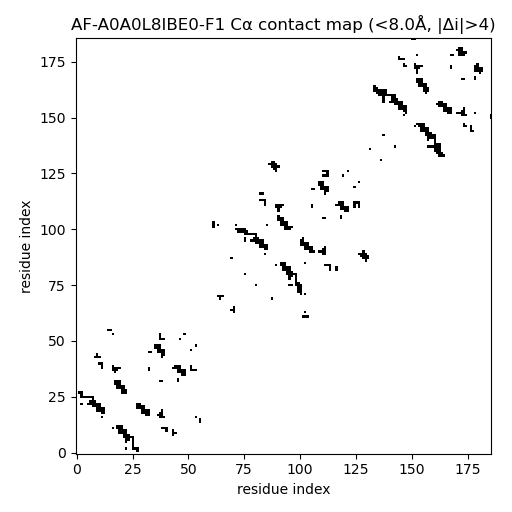5.046 7.762 1.00 80.31 86 SER A C 1
ATOM 668 O O . SER A 1 86 ? 1.812 -4.343 7.650 1.00 80.31 86 SER A O 1
ATOM 670 N N . PRO A 1 87 ? 3.167 -5.591 8.939 1.00 72.25 87 PRO A N 1
ATOM 671 C CA . PRO A 1 87 ? 2.418 -5.341 10.163 1.00 72.25 87 PRO A CA 1
ATOM 672 C C . PRO A 1 87 ? 2.544 -3.895 10.669 1.00 72.25 87 PRO A C 1
ATOM 674 O O . PRO A 1 87 ? 1.785 -3.517 11.560 1.00 72.25 87 PRO A O 1
ATOM 677 N N . ASN A 1 88 ? 3.471 -3.087 10.140 1.00 70.38 88 ASN A N 1
ATOM 678 C CA . ASN A 1 88 ? 3.822 -1.793 10.735 1.00 70.38 88 ASN A CA 1
ATOM 679 C C . ASN A 1 88 ? 3.335 -0.582 9.929 1.00 70.38 88 ASN A C 1
ATOM 681 O O . ASN A 1 88 ? 2.962 0.433 10.520 1.00 70.38 88 ASN A O 1
ATOM 685 N N . ALA A 1 89 ? 3.323 -0.663 8.598 1.00 74.19 89 ALA A N 1
ATOM 686 C CA . ALA A 1 89 ? 2.828 0.417 7.753 1.00 74.19 89 ALA A CA 1
ATOM 687 C C . ALA A 1 89 ? 2.333 -0.095 6.397 1.00 74.19 89 ALA A C 1
ATOM 689 O O . ALA A 1 89 ? 2.849 -1.044 5.825 1.00 74.19 89 ALA A O 1
ATOM 690 N N . CYS A 1 90 ? 1.341 0.584 5.842 1.00 78.88 90 CYS A N 1
ATOM 691 C CA . CYS A 1 90 ? 0.700 0.199 4.591 1.00 78.88 90 CYS A CA 1
ATOM 692 C C . CYS A 1 90 ? 1.488 0.565 3.346 1.00 78.88 90 CYS A C 1
ATOM 694 O O . CYS A 1 90 ? 1.224 0.055 2.260 1.00 78.88 90 CYS A O 1
ATOM 696 N N . LYS A 1 91 ? 2.426 1.498 3.485 1.00 79.69 91 LYS A N 1
ATOM 697 C CA . LYS A 1 91 ? 3.329 1.892 2.402 1.00 79.69 91 LYS A CA 1
ATOM 698 C C . LYS A 1 91 ? 4.509 0.936 2.265 1.00 79.69 91 LYS A C 1
ATOM 700 O O . LYS A 1 91 ? 5.357 1.151 1.408 1.00 79.69 91 LYS A O 1
ATOM 705 N N . GLU A 1 92 ? 4.580 -0.092 3.101 1.00 81.69 92 GLU A N 1
ATOM 706 C CA . GLU A 1 92 ? 5.610 -1.120 3.070 1.00 81.69 92 GLU A CA 1
ATOM 707 C C . GLU A 1 92 ? 4.987 -2.517 3.016 1.00 81.69 92 GLU A C 1
ATOM 709 O O . GLU A 1 92 ? 3.839 -2.745 3.394 1.00 81.69 92 GLU A O 1
ATOM 714 N N . TYR A 1 93 ? 5.762 -3.459 2.499 1.00 84.69 93 TYR A N 1
ATOM 715 C CA . TYR A 1 93 ? 5.391 -4.859 2.352 1.00 84.69 93 TYR A CA 1
ATOM 716 C C . TYR A 1 93 ? 6.624 -5.737 2.548 1.00 84.69 93 TYR A C 1
ATOM 718 O O . TYR A 1 93 ? 7.759 -5.273 2.443 1.00 84.69 93 TYR A O 1
ATOM 726 N N . ILE A 1 94 ? 6.415 -7.009 2.867 1.00 86.50 94 ILE A N 1
ATOM 727 C CA . ILE A 1 94 ? 7.491 -7.952 3.166 1.00 86.50 94 ILE A CA 1
ATOM 728 C C . ILE A 1 94 ? 7.595 -8.970 2.038 1.00 86.50 94 ILE A C 1
ATOM 730 O O . ILE A 1 94 ? 6.622 -9.646 1.705 1.00 86.50 94 ILE A O 1
ATOM 734 N N . TYR A 1 95 ? 8.792 -9.108 1.477 1.00 86.50 95 TYR A N 1
ATOM 735 C CA . TYR A 1 95 ? 9.140 -10.174 0.550 1.00 86.50 95 TYR A CA 1
ATOM 736 C C . TYR A 1 95 ? 9.869 -11.304 1.282 1.00 86.50 95 TYR A C 1
ATOM 738 O O . TYR A 1 95 ? 10.977 -11.119 1.798 1.00 86.50 95 TYR A O 1
ATOM 746 N N . CYS A 1 96 ? 9.241 -12.478 1.312 1.00 84.75 96 CYS A N 1
ATOM 747 C CA . CYS A 1 96 ? 9.838 -13.711 1.803 1.00 84.75 96 CYS A CA 1
ATOM 748 C C . CYS A 1 96 ? 10.544 -14.458 0.670 1.00 84.75 96 CYS A C 1
ATOM 750 O O . CYS A 1 96 ? 9.921 -14.756 -0.348 1.00 84.75 96 CYS A O 1
ATOM 752 N N . ALA A 1 97 ? 11.819 -14.788 0.883 1.00 85.69 97 ALA A N 1
ATOM 753 C CA . ALA A 1 97 ? 12.597 -15.654 0.000 1.00 85.69 97 ALA A CA 1
ATOM 754 C C . ALA A 1 97 ? 13.492 -16.586 0.821 1.00 85.69 97 ALA A C 1
ATOM 756 O O . ALA A 1 97 ? 14.320 -16.118 1.611 1.00 85.69 97 ALA A O 1
ATOM 757 N N . SER A 1 98 ? 13.340 -17.902 0.645 1.00 84.56 98 SER A N 1
ATOM 758 C CA . SER A 1 98 ? 14.107 -18.922 1.379 1.00 84.56 98 SER A CA 1
ATOM 759 C C . SER A 1 98 ? 14.080 -18.708 2.902 1.00 84.56 98 SER A C 1
ATOM 761 O O . SER A 1 98 ? 15.106 -18.789 3.582 1.00 84.56 98 SER A O 1
ATOM 763 N N . GLY A 1 99 ? 12.904 -18.356 3.433 1.00 80.19 99 GLY A N 1
ATOM 764 C CA . GLY A 1 99 ? 12.690 -18.101 4.862 1.00 80.19 99 GLY A CA 1
ATOM 765 C C . GLY A 1 99 ? 13.261 -16.778 5.391 1.00 80.19 99 GLY A C 1
ATOM 766 O O . GLY A 1 99 ? 13.164 -16.520 6.591 1.00 80.19 99 GLY A O 1
ATOM 767 N N . LYS A 1 100 ? 13.828 -15.920 4.531 1.00 82.00 100 LYS A N 1
ATOM 768 C CA . LYS A 1 100 ? 14.349 -14.594 4.901 1.00 82.00 100 LYS A CA 1
ATOM 769 C C . LYS A 1 100 ? 13.356 -13.495 4.539 1.00 82.00 100 LYS A C 1
ATOM 771 O O . LYS A 1 100 ? 12.838 -13.478 3.425 1.00 82.00 100 LYS A O 1
ATOM 776 N N . ALA A 1 101 ? 13.128 -12.576 5.474 1.00 84.19 101 ALA A N 1
ATOM 777 C CA . ALA A 1 101 ? 12.270 -11.414 5.280 1.00 84.19 101 ALA A CA 1
ATOM 778 C C . ALA A 1 101 ? 13.056 -10.226 4.723 1.00 84.19 101 ALA A C 1
ATOM 780 O O . ALA A 1 101 ? 14.107 -9.873 5.256 1.00 84.19 101 ALA A O 1
ATOM 781 N N . ASN A 1 102 ? 12.512 -9.590 3.687 1.00 80.25 102 ASN A N 1
ATOM 782 C CA . ASN A 1 102 ? 13.018 -8.342 3.128 1.00 80.25 102 ASN A CA 1
ATOM 783 C C . ASN A 1 102 ? 11.905 -7.299 3.171 1.00 80.25 102 ASN A C 1
ATOM 785 O O . ASN A 1 102 ? 10.807 -7.554 2.678 1.00 80.25 102 ASN A O 1
ATOM 789 N N . LEU A 1 103 ? 12.181 -6.137 3.757 1.00 78.50 103 LEU A N 1
ATOM 790 C CA . LEU A 1 103 ? 11.241 -5.022 3.771 1.00 78.50 103 LEU A CA 1
ATOM 791 C C . LEU A 1 103 ? 11.326 -4.254 2.452 1.00 78.50 103 LEU A C 1
ATOM 793 O O . LEU A 1 103 ? 12.415 -3.884 2.014 1.00 78.50 103 LEU A O 1
ATOM 797 N N . MET A 1 104 ? 10.174 -3.990 1.855 1.00 81.56 104 MET A N 1
ATOM 798 C CA . MET A 1 104 ? 10.018 -3.277 0.596 1.00 81.56 104 MET A CA 1
ATOM 799 C C . MET A 1 104 ? 9.038 -2.121 0.782 1.00 81.56 104 MET A C 1
ATOM 801 O O . MET A 1 104 ? 8.179 -2.168 1.659 1.00 81.56 104 MET A O 1
ATOM 805 N N . PHE A 1 105 ? 9.131 -1.101 -0.068 1.00 81.00 105 PHE A N 1
ATOM 806 C CA . PHE A 1 105 ? 8.264 0.075 -0.009 1.00 81.00 105 PHE A CA 1
ATOM 807 C C . PHE A 1 105 ? 7.496 0.250 -1.314 1.00 81.00 105 PHE A C 1
ATOM 809 O O . PHE A 1 105 ? 8.019 0.015 -2.405 1.00 81.00 105 PHE A O 1
ATOM 816 N N . CYS A 1 106 ? 6.245 0.676 -1.195 1.00 76.62 106 CYS A N 1
ATOM 817 C CA . CYS A 1 106 ? 5.466 1.160 -2.316 1.00 76.62 106 CYS A CA 1
ATOM 818 C C . CYS A 1 106 ? 6.009 2.507 -2.810 1.00 76.62 106 CYS A C 1
ATOM 820 O O . CYS A 1 106 ? 6.593 3.284 -2.051 1.00 76.62 106 CYS A O 1
ATOM 822 N N . GLY A 1 107 ? 5.790 2.793 -4.096 1.00 74.25 107 GLY A N 1
ATOM 823 C CA . GLY A 1 107 ? 6.085 4.102 -4.677 1.00 74.25 107 GLY A CA 1
ATOM 824 C C . GLY A 1 107 ? 5.320 5.236 -3.985 1.00 74.25 107 GLY A C 1
ATOM 825 O O . GLY A 1 107 ? 4.388 5.012 -3.209 1.00 74.25 107 GLY A O 1
ATOM 826 N N . GLN A 1 108 ? 5.709 6.480 -4.263 1.00 71.50 108 GLN A N 1
ATOM 827 C CA . GLN A 1 108 ? 5.130 7.650 -3.603 1.00 71.50 108 GLN A CA 1
ATOM 828 C C . GLN A 1 108 ? 3.598 7.691 -3.753 1.00 71.50 108 GLN A C 1
ATOM 830 O O . GLN A 1 108 ? 3.069 7.656 -4.858 1.00 71.50 108 GLN A O 1
ATOM 835 N N . GLY A 1 109 ? 2.888 7.777 -2.623 1.00 66.25 109 GLY A N 1
ATOM 836 C CA . GLY A 1 109 ? 1.420 7.844 -2.585 1.00 66.25 109 GLY A CA 1
ATOM 837 C C . GLY A 1 109 ? 0.696 6.501 -2.722 1.00 66.25 109 GLY A C 1
ATOM 838 O O . GLY A 1 109 ? -0.533 6.485 -2.664 1.00 66.25 109 GLY A O 1
ATOM 839 N N . LEU A 1 110 ? 1.429 5.392 -2.854 1.00 76.12 110 LEU A N 1
ATOM 840 C CA . LEU A 1 110 ? 0.864 4.058 -3.023 1.00 76.12 110 LEU A CA 1
ATOM 841 C C . LEU A 1 110 ? 0.919 3.233 -1.725 1.00 76.12 110 LEU A C 1
ATOM 843 O O . LEU A 1 110 ? 1.760 3.454 -0.852 1.00 76.12 110 LEU A O 1
ATOM 847 N N . TYR A 1 111 ? 0.000 2.280 -1.622 1.00 83.56 111 TYR A N 1
ATOM 848 C CA . TYR A 1 111 ? -0.295 1.440 -0.465 1.00 83.56 111 TYR A CA 1
ATOM 849 C C . TYR A 1 111 ? -0.358 -0.018 -0.924 1.00 83.56 111 TYR A C 1
ATOM 851 O O . TYR A 1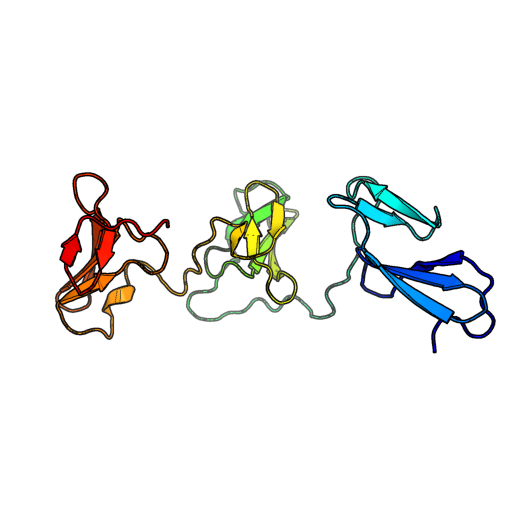 111 ? -0.888 -0.296 -1.997 1.00 83.56 111 TYR A O 1
ATOM 859 N N . PHE A 1 112 ? 0.187 -0.953 -0.153 1.00 81.00 112 PHE A N 1
ATOM 860 C CA . PHE A 1 112 ? 0.233 -2.359 -0.542 1.00 81.00 112 PHE A CA 1
ATOM 861 C C . PHE A 1 112 ? -1.107 -3.056 -0.288 1.00 81.00 112 PHE A C 1
ATOM 863 O O . PHE A 1 112 ? -1.608 -3.074 0.835 1.00 81.00 112 PHE A O 1
ATOM 870 N N . ASP A 1 113 ? -1.660 -3.678 -1.327 1.00 80.69 113 ASP A N 1
ATOM 871 C CA . ASP A 1 113 ? -2.796 -4.586 -1.245 1.00 80.69 113 ASP A CA 1
ATOM 872 C C . ASP A 1 113 ? -2.293 -6.041 -1.120 1.00 80.69 113 ASP A C 1
ATOM 874 O O . ASP A 1 113 ? -1.745 -6.594 -2.081 1.00 80.69 113 ASP A O 1
ATOM 878 N N . PRO A 1 114 ? -2.489 -6.712 0.032 1.00 79.19 114 PRO A N 1
ATOM 879 C CA . PRO A 1 114 ? -2.028 -8.083 0.234 1.00 79.19 114 PRO A CA 1
ATOM 880 C C . PRO A 1 114 ? -2.850 -9.148 -0.493 1.00 79.19 114 PRO A C 1
ATOM 882 O O . PRO A 1 114 ? -2.393 -10.294 -0.553 1.00 79.19 114 PRO A O 1
ATOM 885 N N . LYS A 1 115 ? -4.031 -8.821 -1.027 1.00 78.00 115 LYS A N 1
ATOM 886 C CA . LYS A 1 115 ? -4.824 -9.735 -1.862 1.00 78.00 115 LYS A CA 1
ATOM 887 C C . LYS A 1 115 ? -4.286 -9.741 -3.285 1.00 78.00 115 LYS A C 1
ATOM 889 O O . LYS A 1 115 ? -4.087 -10.810 -3.852 1.00 78.00 115 LYS A O 1
ATOM 894 N N . LEU A 1 116 ? -4.018 -8.554 -3.825 1.00 77.94 116 LEU A N 1
ATOM 895 C CA . LEU A 1 116 ? -3.527 -8.375 -5.194 1.00 77.94 116 LEU A CA 1
ATOM 896 C C . LEU A 1 116 ? -1.997 -8.409 -5.300 1.00 77.94 116 LEU A C 1
ATOM 898 O O . LEU A 1 116 ? -1.468 -8.473 -6.405 1.00 77.94 116 LEU A O 1
ATOM 902 N N . LYS A 1 117 ? -1.293 -8.396 -4.161 1.00 81.38 117 LYS A N 1
ATOM 903 C CA . LYS A 1 117 ? 0.176 -8.393 -4.064 1.00 81.38 117 LYS A CA 1
ATOM 904 C C . LYS A 1 117 ? 0.808 -7.214 -4.807 1.00 81.38 117 LYS A C 1
ATOM 906 O O . LYS A 1 117 ? 1.847 -7.363 -5.446 1.00 81.38 117 LYS A O 1
ATOM 911 N N . TYR A 1 118 ? 0.173 -6.046 -4.718 1.00 79.69 118 TYR A N 1
ATOM 912 C CA . TYR A 1 118 ? 0.536 -4.876 -5.513 1.00 79.69 118 TYR A CA 1
ATOM 913 C C . TYR A 1 118 ? 0.285 -3.562 -4.773 1.00 79.69 118 TYR A C 1
ATOM 915 O O . TYR A 1 118 ? -0.525 -3.512 -3.854 1.00 79.69 118 TYR A O 1
ATOM 923 N N . CYS A 1 119 ? 0.969 -2.493 -5.176 1.00 78.88 119 CYS A N 1
ATOM 924 C CA . CYS A 1 119 ? 0.794 -1.168 -4.591 1.00 78.88 119 CYS A CA 1
ATOM 925 C C . CYS A 1 119 ? -0.233 -0.346 -5.387 1.00 78.88 119 CYS A C 1
ATOM 927 O O . CYS A 1 119 ? -0.013 -0.079 -6.566 1.00 78.88 119 CYS A O 1
ATOM 929 N N . PHE A 1 120 ? -1.314 0.098 -4.748 1.00 78.38 120 PHE A N 1
ATOM 930 C CA . PHE A 1 120 ? -2.368 0.927 -5.349 1.00 78.38 120 PHE A CA 1
ATOM 931 C C . PHE A 1 120 ? -2.545 2.252 -4.607 1.00 78.38 120 PHE A C 1
ATOM 933 O O . PHE A 1 120 ? -1.938 2.483 -3.562 1.00 78.38 120 PHE A O 1
ATOM 940 N N . PHE A 1 121 ? -3.377 3.143 -5.143 1.00 76.62 121 PHE A N 1
ATOM 941 C CA . PHE A 1 121 ? -3.752 4.358 -4.430 1.00 76.62 121 PHE A CA 1
ATOM 942 C C . PHE A 1 121 ? -4.573 4.039 -3.178 1.00 76.62 121 PHE A C 1
ATOM 944 O O . PHE A 1 121 ? -5.237 3.009 -3.077 1.00 76.62 121 PHE A O 1
ATOM 951 N N . LYS A 1 122 ? -4.494 4.933 -2.190 1.00 70.56 122 LYS A N 1
ATOM 952 C CA . LYS A 1 122 ? -5.053 4.733 -0.845 1.00 70.56 122 LYS A CA 1
ATOM 953 C C . LYS A 1 122 ? -6.547 4.384 -0.839 1.00 70.56 122 LYS A C 1
ATOM 955 O O . LYS A 1 122 ? -6.987 3.612 -0.001 1.00 70.56 122 LYS A O 1
ATOM 960 N N . ASP A 1 123 ? -7.315 4.970 -1.744 1.00 74.69 123 ASP A N 1
ATOM 961 C CA . ASP A 1 123 ? -8.754 4.756 -1.921 1.00 74.69 123 ASP A CA 1
ATOM 962 C C . ASP A 1 123 ? -9.100 3.354 -2.449 1.00 74.69 123 ASP A C 1
ATOM 964 O O . ASP A 1 123 ? -10.209 2.868 -2.240 1.00 74.69 123 ASP A O 1
ATOM 968 N N . GLN A 1 124 ? -8.142 2.679 -3.082 1.00 70.06 124 GLN A N 1
ATOM 969 C CA . GLN A 1 124 ? -8.311 1.346 -3.660 1.00 70.06 124 GLN A CA 1
ATOM 970 C C . GLN A 1 124 ? -7.815 0.228 -2.738 1.00 70.06 124 GLN A C 1
ATOM 972 O O . GLN A 1 124 ? -8.058 -0.946 -3.012 1.00 70.06 124 GLN A O 1
ATOM 977 N N . VAL A 1 125 ? -7.126 0.574 -1.648 1.00 74.19 125 VAL A N 1
ATOM 978 C CA . VAL A 1 125 ? -6.517 -0.395 -0.738 1.00 74.19 125 VAL A CA 1
ATOM 979 C C . VAL A 1 125 ? -7.200 -0.347 0.611 1.00 74.19 125 VAL A C 1
ATOM 981 O O . VAL A 1 125 ? -7.233 0.673 1.294 1.00 74.19 125 VAL A O 1
ATOM 984 N N . GLN A 1 126 ? -7.662 -1.508 1.055 1.00 68.75 126 GLN A N 1
ATOM 985 C CA . GLN A 1 126 ? -8.123 -1.704 2.424 1.00 68.75 126 GLN A CA 1
ATOM 986 C C . GLN A 1 126 ? -6.912 -1.933 3.338 1.00 68.75 126 GLN A C 1
ATOM 988 O O . GLN A 1 126 ? -6.689 -3.043 3.817 1.00 68.75 126 GLN A O 1
ATOM 993 N N . CYS A 1 127 ? -6.099 -0.891 3.534 1.00 66.69 127 CYS A N 1
ATOM 994 C CA . CYS A 1 127 ? -4.951 -0.936 4.430 1.00 66.69 127 CYS A CA 1
ATOM 995 C C . CYS A 1 127 ? -5.032 0.169 5.485 1.00 66.69 127 CYS A C 1
ATOM 997 O O . CYS A 1 127 ? -5.266 1.343 5.193 1.00 66.69 127 CYS A O 1
ATOM 999 N N . ILE A 1 128 ? -4.847 -0.238 6.737 1.00 60.03 128 ILE A N 1
ATOM 1000 C CA . ILE A 1 128 ? -4.850 0.631 7.908 1.00 60.03 128 ILE A CA 1
ATOM 1001 C C . ILE A 1 128 ? -3.393 0.765 8.337 1.00 60.03 128 ILE A C 1
ATOM 1003 O O . ILE A 1 128 ? -2.803 -0.223 8.760 1.00 60.03 128 ILE A O 1
ATOM 1007 N N . ASP A 1 129 ? -2.796 1.954 8.192 1.00 54.97 129 ASP A N 1
ATOM 1008 C CA . ASP A 1 129 ? -1.438 2.186 8.689 1.00 54.97 129 ASP A CA 1
ATOM 1009 C C . ASP A 1 129 ? -1.448 1.868 10.188 1.00 54.97 129 ASP A C 1
ATOM 1011 O O . ASP A 1 129 ? -2.159 2.522 10.956 1.00 54.97 129 ASP A O 1
ATOM 1015 N N . SER A 1 130 ? -0.659 0.886 10.622 1.00 48.19 130 SER A N 1
ATOM 1016 C CA . SER A 1 130 ? -0.544 0.495 12.034 1.00 48.19 130 SER A CA 1
ATOM 1017 C C . SER A 1 130 ? 0.046 1.600 12.922 1.00 48.19 130 SER A C 1
ATOM 1019 O O . SER A 1 130 ? 0.144 1.438 14.138 1.00 48.19 130 SER A O 1
ATOM 1021 N N . THR A 1 131 ? 0.365 2.767 12.352 1.00 45.72 131 THR A N 1
ATOM 1022 C CA . THR A 1 131 ? 0.556 4.015 13.106 1.00 45.72 131 THR A CA 1
ATOM 1023 C C . THR A 1 131 ? -0.733 4.491 13.789 1.00 45.72 131 THR A C 1
ATOM 1025 O O . THR A 1 131 ? -0.665 5.241 14.761 1.00 45.72 131 THR A O 1
ATOM 1028 N N . VAL A 1 132 ? -1.899 3.981 13.377 1.00 45.44 132 VAL A N 1
ATOM 1029 C CA . VAL A 1 132 ? -3.114 3.935 14.194 1.00 45.44 132 VAL A CA 1
ATOM 1030 C C . VAL A 1 132 ? -3.284 2.507 14.691 1.00 45.44 132 VAL A C 1
ATOM 1032 O O . VAL A 1 132 ? -4.180 1.784 14.267 1.00 45.44 132 VAL A O 1
ATOM 1035 N N . ASN A 1 133 ? -2.415 2.076 15.604 1.00 48.59 133 ASN A N 1
ATOM 1036 C CA . ASN A 1 133 ? -2.725 0.909 16.413 1.00 48.59 133 ASN A CA 1
ATOM 1037 C C . ASN A 1 133 ? -4.056 1.221 17.127 1.00 48.59 133 ASN A C 1
ATOM 1039 O O . ASN A 1 13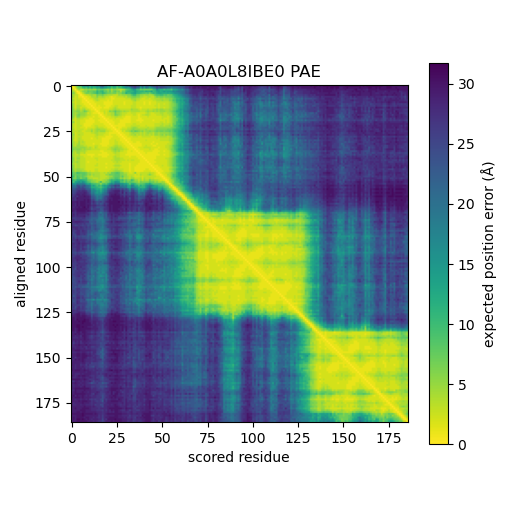3 ? -4.091 2.158 17.932 1.00 48.59 133 ASN A O 1
ATOM 1043 N N . PRO A 1 134 ? -5.152 0.488 16.859 1.00 51.09 134 PRO A N 1
ATOM 1044 C CA . PRO A 1 134 ? -6.424 0.723 17.524 1.00 51.09 134 PRO A CA 1
ATOM 1045 C C . PRO A 1 134 ? -6.346 0.461 19.030 1.00 51.09 134 PRO A C 1
ATOM 1047 O O . PRO A 1 134 ? -7.320 0.738 19.703 1.00 51.09 134 PRO A O 1
ATOM 1050 N N . HIS A 1 135 ? -5.226 -0.024 19.581 1.00 51.03 135 HIS A N 1
ATOM 1051 C CA . HIS A 1 135 ? -4.960 0.005 21.021 1.00 51.03 135 HIS A CA 1
ATOM 1052 C C . HIS A 1 135 ? -4.422 1.359 21.519 1.00 51.03 135 HIS A C 1
ATOM 1054 O O . HIS A 1 135 ? -4.778 1.771 22.620 1.00 51.03 135 HIS A O 1
ATOM 1060 N N . ASN A 1 136 ? -3.643 2.088 20.709 1.00 62.34 136 ASN A N 1
ATOM 1061 C CA . ASN A 1 136 ? -2.960 3.329 21.106 1.00 62.34 136 ASN A CA 1
ATOM 1062 C C . ASN A 1 136 ? -3.607 4.615 20.570 1.00 62.34 136 ASN A C 1
ATOM 1064 O O . ASN A 1 136 ? -3.075 5.698 20.811 1.00 62.34 136 ASN A O 1
ATOM 1068 N N . PHE A 1 137 ? -4.748 4.544 19.877 1.00 75.56 137 PHE A N 1
ATOM 1069 C CA . PHE A 1 137 ? -5.466 5.739 19.409 1.00 75.56 137 PHE A CA 1
ATOM 1070 C C . PHE A 1 137 ? -5.710 6.756 20.543 1.00 75.56 137 PHE A C 1
ATOM 1072 O O . PHE A 1 137 ? -5.577 7.965 20.342 1.00 75.56 137 PHE A O 1
ATOM 1079 N N . CYS A 1 138 ? -6.012 6.258 21.743 1.00 82.31 138 CYS A N 1
ATOM 1080 C CA . CYS A 1 138 ? -6.292 7.058 22.930 1.00 82.31 138 CYS A CA 1
ATOM 1081 C C . CYS A 1 138 ? -5.060 7.439 23.767 1.00 82.31 138 CYS A C 1
ATOM 1083 O O . CYS A 1 138 ? -5.216 8.199 24.716 1.00 82.31 138 CYS A O 1
ATOM 1085 N N . ALA A 1 139 ? -3.846 6.983 23.427 1.00 78.12 139 ALA A N 1
ATOM 1086 C CA . ALA A 1 139 ? -2.658 7.105 24.286 1.00 78.12 139 ALA A CA 1
ATOM 1087 C C . ALA A 1 139 ? -2.322 8.548 24.719 1.00 78.12 139 ALA A C 1
ATOM 1089 O O . ALA A 1 139 ? -1.779 8.748 25.798 1.00 78.12 139 ALA A O 1
ATOM 1090 N N . ASN A 1 140 ? -2.677 9.549 23.905 1.00 77.75 140 ASN A N 1
ATOM 1091 C CA . ASN A 1 140 ? -2.475 10.975 24.198 1.00 77.75 140 ASN A CA 1
ATOM 1092 C C . ASN A 1 140 ? -3.757 11.805 24.004 1.00 77.75 140 ASN A C 1
ATOM 1094 O O . ASN A 1 140 ? -3.691 12.994 23.686 1.00 77.75 140 ASN A O 1
ATOM 1098 N N . LYS A 1 141 ? -4.935 11.180 24.112 1.00 82.19 141 LYS A N 1
ATOM 1099 C CA . LYS A 1 141 ? -6.226 11.861 23.950 1.00 82.19 141 LYS A CA 1
ATOM 1100 C C . LYS A 1 141 ? -6.961 11.941 25.290 1.00 82.19 141 LYS A C 1
ATOM 1102 O O . LYS A 1 141 ? -6.870 10.996 26.071 1.00 82.19 141 LYS A O 1
ATOM 1107 N N . PRO A 1 142 ? -7.698 13.035 25.549 1.00 88.62 142 PRO A N 1
ATOM 1108 C CA . PRO A 1 142 ? -8.656 13.077 26.644 1.00 88.62 142 PRO A CA 1
ATOM 1109 C C . PRO A 1 142 ? -9.677 11.940 26.562 1.00 88.62 142 PRO A C 1
ATOM 1111 O O . PRO A 1 142 ? -9.944 11.390 25.492 1.00 88.62 142 PRO A O 1
ATOM 1114 N N . ASP A 1 143 ? -10.283 11.626 27.701 1.00 89.81 143 ASP A N 1
ATOM 1115 C CA . ASP A 1 143 ? -11.422 10.719 27.735 1.00 89.81 143 ASP A CA 1
ATOM 1116 C C . ASP A 1 143 ? -12.575 11.309 26.914 1.00 89.81 143 ASP A C 1
ATOM 1118 O O . ASP A 1 143 ? -12.884 12.501 27.006 1.00 89.81 143 ASP A O 1
ATOM 1122 N N . GLY A 1 144 ? -13.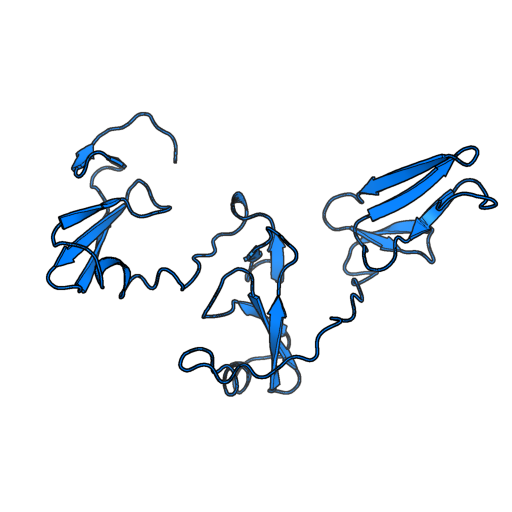202 10.479 26.084 1.00 90.25 144 GLY A N 1
ATOM 1123 C CA . GLY A 1 144 ? -14.243 10.945 25.176 1.00 90.25 144 GLY A CA 1
ATOM 1124 C C . GLY A 1 144 ? -14.504 10.019 24.000 1.00 90.25 144 GLY A C 1
ATOM 1125 O O . GLY A 1 144 ? -13.955 8.921 23.897 1.00 90.25 144 GLY A O 1
ATOM 1126 N N . PHE A 1 145 ? -15.366 10.488 23.103 1.00 91.25 145 PHE A N 1
ATOM 1127 C CA . PHE A 1 145 ? -15.754 9.778 21.894 1.00 91.25 145 PHE A CA 1
ATOM 1128 C C . PHE A 1 145 ? -15.118 10.432 20.675 1.00 91.25 145 PHE A C 1
ATOM 1130 O O . PHE A 1 145 ? -15.152 11.652 20.534 1.00 91.25 145 PHE A O 1
ATOM 1137 N N . TYR A 1 146 ? -14.569 9.622 19.780 1.00 86.38 146 TYR A N 1
ATOM 1138 C CA . TYR A 1 146 ? -13.862 10.105 18.603 1.00 86.38 146 TYR A CA 1
ATOM 1139 C C . TYR A 1 146 ? -14.312 9.350 17.365 1.00 86.38 146 TYR A C 1
ATOM 1141 O O . TYR A 1 146 ? -14.431 8.129 17.396 1.00 86.38 146 TYR A O 1
ATOM 1149 N N . ALA A 1 147 ? -14.505 10.062 16.258 1.00 85.00 147 ALA A N 1
ATOM 1150 C CA . ALA A 1 147 ? -14.815 9.426 14.986 1.00 85.00 147 ALA A CA 1
ATOM 1151 C C . ALA A 1 147 ? -13.721 8.422 14.607 1.00 85.00 147 ALA A C 1
ATOM 1153 O O . ALA A 1 147 ? -12.525 8.693 14.768 1.00 85.00 147 ALA A O 1
ATOM 1154 N N . HIS A 1 148 ? -14.127 7.261 14.094 1.00 80.44 148 HIS A N 1
ATOM 1155 C CA . HIS A 1 148 ? -13.163 6.348 13.511 1.00 80.44 148 HIS A CA 1
ATOM 1156 C C . HIS A 1 148 ? -12.621 6.979 12.214 1.00 80.44 148 HIS A C 1
ATOM 1158 O O . HIS A 1 148 ? -13.421 7.383 11.371 1.00 80.44 148 HIS A O 1
ATOM 1164 N N . PRO A 1 149 ? -11.291 7.043 12.008 1.00 69.88 149 PRO A N 1
ATOM 1165 C CA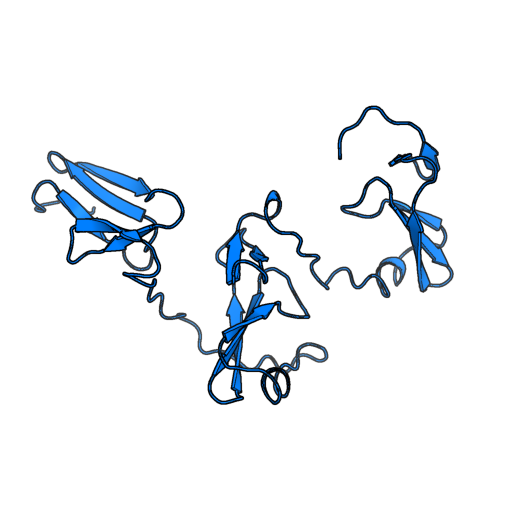 . PRO A 1 149 ? -10.679 7.828 10.931 1.00 69.88 149 PRO A CA 1
ATOM 1166 C C . PRO A 1 149 ? -11.191 7.509 9.524 1.00 69.88 149 PRO A C 1
ATOM 1168 O O . PRO A 1 149 ? -11.227 8.389 8.675 1.00 69.88 149 PRO A O 1
ATOM 1171 N N . ASN A 1 150 ? -11.566 6.249 9.291 1.00 67.44 150 ASN A N 1
ATOM 1172 C CA . ASN A 1 150 ? -11.925 5.741 7.964 1.00 67.44 150 ASN A CA 1
ATOM 1173 C C . ASN A 1 150 ? -13.226 4.922 7.953 1.00 67.44 150 ASN A C 1
ATOM 1175 O O . ASN A 1 150 ? -13.593 4.371 6.926 1.00 67.44 150 ASN A O 1
ATOM 1179 N N . GLU A 1 151 ? -13.907 4.779 9.093 1.00 78.44 151 GLU A N 1
ATOM 1180 C CA . GLU A 1 151 ? -15.162 4.016 9.163 1.00 78.44 151 GLU A CA 1
ATOM 1181 C C . GLU A 1 151 ? -16.189 4.915 9.824 1.00 78.44 151 GLU A C 1
ATOM 1183 O O . GLU A 1 151 ? -16.362 4.889 11.032 1.00 78.44 151 GLU A O 1
ATOM 1188 N N . CYS A 1 152 ? -16.852 5.742 9.030 1.00 83.69 152 CYS A N 1
ATOM 1189 C CA . CYS A 1 152 ? -17.819 6.729 9.507 1.00 83.69 152 CYS A CA 1
ATOM 1190 C C . CYS A 1 152 ? -18.923 6.134 10.411 1.00 83.69 152 CYS A C 1
ATOM 1192 O O . CYS A 1 152 ? -19.431 6.816 11.290 1.00 83.69 152 CYS A O 1
ATOM 1194 N N . HIS A 1 153 ? -19.268 4.851 10.240 1.00 85.25 153 HIS A N 1
ATOM 1195 C CA . HIS A 1 153 ? -20.245 4.126 11.057 1.00 85.25 153 HIS A CA 1
ATOM 1196 C C . HIS A 1 153 ? -19.661 3.643 12.392 1.00 85.25 153 HIS A C 1
ATOM 1198 O O . HIS A 1 153 ? -20.330 2.947 13.154 1.00 85.25 153 HIS A O 1
ATOM 1204 N N . LYS A 1 154 ? -18.393 3.944 12.672 1.00 85.31 154 LYS A N 1
ATOM 1205 C CA . LYS A 1 154 ? -17.666 3.511 13.860 1.00 85.31 154 LYS A CA 1
ATOM 1206 C C . LYS A 1 154 ? -17.039 4.697 14.572 1.00 85.31 154 LYS A C 1
ATOM 1208 O O . LYS A 1 154 ? -16.762 5.749 13.999 1.00 85.31 154 LYS A O 1
ATOM 1213 N N . TYR A 1 155 ? -16.783 4.494 15.852 1.00 87.69 155 TYR A N 1
ATOM 1214 C CA . TYR A 1 155 ? -16.148 5.475 16.714 1.00 87.69 155 TYR A CA 1
ATOM 1215 C C . TYR A 1 155 ? -15.288 4.784 17.768 1.00 87.69 155 TYR A C 1
ATOM 1217 O O . TYR A 1 155 ? -15.418 3.584 18.020 1.00 87.69 155 TYR A O 1
ATOM 1225 N N . TYR A 1 156 ? -14.386 5.547 18.366 1.00 89.12 156 TYR A N 1
ATOM 1226 C CA . TYR A 1 156 ? -13.561 5.135 19.486 1.00 89.12 156 TYR A CA 1
ATOM 1227 C C . TYR A 1 156 ? -14.063 5.770 20.776 1.00 89.12 156 TYR A C 1
ATOM 1229 O O . TYR A 1 156 ? -14.413 6.949 20.798 1.00 89.12 156 TYR A O 1
ATOM 1237 N N . ILE A 1 157 ? -14.051 4.990 21.850 1.00 86.38 157 ILE A N 1
ATOM 1238 C CA . ILE A 1 157 ? -14.161 5.463 23.225 1.00 86.38 157 ILE A CA 1
ATOM 1239 C C . ILE A 1 157 ? -12.751 5.471 23.803 1.00 86.38 157 ILE A C 1
ATOM 1241 O O . ILE A 1 157 ? -12.097 4.425 23.850 1.00 86.38 157 ILE A O 1
ATOM 1245 N N . CYS A 1 158 ? -12.310 6.643 24.241 1.00 87.88 158 CYS A N 1
ATOM 1246 C CA . CYS A 1 158 ? -11.104 6.803 25.031 1.00 87.88 158 CYS A CA 1
ATOM 1247 C C . CYS A 1 158 ? -11.457 6.853 26.509 1.00 87.88 158 CYS A C 1
ATOM 1249 O O . CYS A 1 158 ? -12.263 7.685 26.925 1.00 87.88 158 CYS A O 1
ATOM 1251 N N . SER A 1 159 ? -10.848 5.960 27.287 1.00 85.19 159 SER A N 1
ATOM 1252 C CA . SER A 1 159 ? -10.903 6.001 28.745 1.00 85.19 159 SER A CA 1
ATOM 1253 C C . SER A 1 159 ? -9.539 5.650 29.324 1.00 85.19 159 SER A C 1
ATOM 1255 O O . SER A 1 159 ? -9.051 4.533 29.141 1.00 85.19 159 SER A O 1
ATOM 1257 N N . ARG A 1 160 ? -8.899 6.612 29.997 1.00 80.25 160 ARG A N 1
ATOM 1258 C CA . ARG A 1 160 ? -7.565 6.478 30.607 1.00 80.25 160 ARG A CA 1
ATOM 1259 C C . ARG A 1 160 ? -6.510 5.947 29.632 1.00 80.25 160 ARG A C 1
ATOM 1261 O O . ARG A 1 160 ? -5.721 5.068 29.969 1.00 80.25 160 ARG A O 1
ATOM 1268 N N . GLY A 1 161 ? -6.536 6.447 28.399 1.00 74.31 161 GLY A N 1
ATOM 1269 C CA . GLY A 1 161 ? -5.619 6.022 27.339 1.00 74.31 161 GLY A CA 1
ATOM 1270 C C . GLY A 1 161 ? -5.964 4.687 26.671 1.00 74.31 161 GLY A C 1
ATOM 1271 O O . GLY A 1 161 ? -5.345 4.344 25.665 1.00 74.31 161 GLY A O 1
ATOM 1272 N N . VAL A 1 162 ? -6.970 3.956 27.165 1.00 76.31 162 VAL A N 1
ATOM 1273 C CA . VAL A 1 162 ? -7.465 2.723 26.542 1.00 76.31 162 VAL A CA 1
ATOM 1274 C C . VAL A 1 162 ? -8.416 3.071 25.410 1.00 76.31 162 VAL A C 1
ATOM 1276 O O . VAL A 1 162 ? -9.343 3.863 25.580 1.00 76.31 162 VAL A O 1
ATOM 1279 N N . THR A 1 163 ? -8.199 2.438 24.262 1.00 77.19 163 THR A N 1
ATOM 1280 C CA . THR A 1 163 ? -9.056 2.583 23.089 1.00 77.19 163 THR A CA 1
ATOM 1281 C C . THR A 1 163 ? -10.057 1.436 23.016 1.00 77.19 163 THR A C 1
ATOM 1283 O O . THR A 1 163 ? -9.669 0.271 22.952 1.00 77.19 163 THR A O 1
ATOM 1286 N N . THR A 1 164 ? -11.349 1.761 22.969 1.00 78.12 164 THR A N 1
ATOM 1287 C CA . THR A 1 164 ? -12.426 0.797 22.692 1.00 78.12 164 THR A CA 1
ATOM 1288 C C . THR A 1 164 ? -13.134 1.178 21.401 1.00 78.12 164 THR A C 1
ATOM 1290 O O . THR A 1 164 ? -13.558 2.318 21.242 1.00 78.12 164 THR A O 1
ATOM 1293 N N . LYS A 1 165 ? -13.277 0.238 20.466 1.00 83.25 165 LYS A N 1
ATOM 1294 C CA . LYS A 1 165 ? -13.940 0.471 19.178 1.00 83.25 165 LYS A CA 1
ATOM 1295 C C . LYS A 1 165 ? -15.415 0.094 19.248 1.00 83.25 165 LYS A C 1
ATOM 1297 O O . LYS A 1 165 ? -15.746 -1.012 19.660 1.00 83.25 165 LYS A O 1
ATOM 1302 N N . MET A 1 166 ? -16.276 0.986 18.773 1.00 83.12 166 MET A N 1
ATOM 1303 C CA . MET A 1 166 ? -17.726 0.815 18.739 1.00 83.12 166 MET A CA 1
ATOM 1304 C C . MET A 1 166 ? -18.277 1.082 17.338 1.00 83.12 166 MET A C 1
ATOM 1306 O O . MET A 1 166 ? -17.648 1.759 16.526 1.00 83.12 166 MET A O 1
ATOM 1310 N N . THR A 1 167 ? -19.459 0.537 17.058 1.00 88.56 167 THR A N 1
ATOM 1311 C CA . THR A 1 167 ? -20.205 0.765 15.813 1.00 88.56 167 THR A CA 1
ATOM 1312 C C . THR A 1 167 ? -21.522 1.445 16.164 1.00 88.56 167 THR A C 1
ATOM 1314 O O . THR A 1 167 ? -22.196 1.030 17.106 1.00 88.56 167 THR A O 1
ATOM 1317 N N . CYS A 1 168 ? -21.872 2.497 15.434 1.00 85.81 168 CYS A N 1
ATOM 1318 C CA . CYS A 1 168 ? -23.159 3.161 15.551 1.00 85.81 168 CYS A CA 1
ATOM 1319 C C . CYS A 1 168 ? -24.291 2.220 15.117 1.00 85.81 168 CYS A C 1
ATOM 1321 O O . CYS A 1 168 ? -24.161 1.447 14.166 1.00 85.81 168 CYS A O 1
ATOM 1323 N N . LEU A 1 169 ? -25.414 2.271 15.831 1.00 87.31 169 LEU A N 1
ATOM 1324 C CA . LEU A 1 169 ? -26.553 1.394 15.572 1.00 87.31 169 LEU A CA 1
ATOM 1325 C C . LEU A 1 169 ? -27.315 1.839 14.319 1.00 87.31 169 LEU A C 1
ATOM 1327 O O . LEU A 1 169 ? -27.288 3.008 13.943 1.00 87.31 169 LEU A O 1
ATOM 1331 N N . ASN A 1 170 ? -28.021 0.903 13.682 1.00 83.56 170 ASN A N 1
ATOM 1332 C CA . ASN A 1 170 ? -28.910 1.172 12.544 1.00 83.56 170 ASN A CA 1
ATOM 1333 C C . ASN A 1 170 ? -28.233 1.879 11.353 1.00 83.56 170 ASN A C 1
ATOM 1335 O O . ASN A 1 170 ? -28.878 2.655 10.654 1.00 83.56 170 ASN A O 1
ATOM 1339 N N . GLY A 1 171 ? -26.932 1.642 11.136 1.00 76.50 171 GLY A N 1
ATOM 1340 C CA . GLY A 1 171 ? -26.186 2.266 10.036 1.00 76.50 171 GLY A CA 1
ATOM 1341 C C . GLY A 1 171 ? -26.014 3.781 10.188 1.00 76.50 171 GLY A C 1
ATOM 1342 O O . GLY A 1 171 ? -25.796 4.474 9.203 1.00 76.50 171 GLY A O 1
ATOM 1343 N N . GLN A 1 172 ? -26.131 4.311 11.407 1.00 86.75 172 GLN A N 1
ATOM 1344 C CA . GLN A 1 172 ? -25.858 5.718 11.690 1.00 86.75 172 GLN A CA 1
ATOM 1345 C C . GLN A 1 172 ? -24.367 6.045 11.529 1.00 86.75 172 GLN A C 1
ATOM 1347 O O . GLN A 1 172 ? -23.502 5.191 11.722 1.00 86.75 172 GLN A O 1
ATOM 1352 N N . ILE A 1 173 ? -24.068 7.305 11.229 1.00 87.81 173 ILE A N 1
ATOM 1353 C CA . ILE A 1 173 ? -22.709 7.831 11.094 1.00 87.81 173 ILE A CA 1
ATOM 1354 C C . ILE A 1 173 ? -22.341 8.588 12.372 1.00 87.81 173 ILE A C 1
ATOM 1356 O O . ILE A 1 173 ? -23.164 9.301 12.947 1.00 87.81 173 ILE A O 1
ATOM 1360 N N . PHE A 1 174 ? -21.103 8.429 12.831 1.00 87.25 174 PHE A N 1
ATOM 1361 C CA . PHE A 1 174 ? -20.569 9.159 13.969 1.00 87.25 174 PHE A CA 1
ATOM 1362 C C . PHE A 1 174 ? -20.042 10.529 13.530 1.00 87.25 174 PHE A C 1
ATOM 1364 O O . PHE A 1 174 ? -18.995 10.637 12.890 1.00 87.25 174 PHE A O 1
ATOM 1371 N N . GLU A 1 175 ? -20.751 11.588 13.909 1.00 85.75 175 GLU A N 1
ATOM 1372 C CA . GLU A 1 175 ? -20.413 12.974 13.581 1.00 85.75 175 GLU A CA 1
ATOM 1373 C C . GLU A 1 175 ? -20.739 13.874 14.783 1.00 85.75 175 GLU A C 1
ATOM 1375 O O . GLU A 1 175 ? -21.659 13.589 15.545 1.00 85.75 175 GLU A O 1
ATOM 1380 N N . ASN A 1 176 ? -19.967 14.944 15.005 1.00 85.88 176 ASN A N 1
ATOM 1381 C CA . ASN A 1 176 ? -20.157 15.866 16.139 1.00 85.88 176 ASN A CA 1
ATOM 1382 C C . ASN A 1 176 ? -20.205 15.177 17.523 1.00 85.88 176 ASN A C 1
ATOM 1384 O O . ASN A 1 176 ? -20.934 15.599 18.419 1.00 85.88 176 ASN A O 1
ATOM 1388 N N . ASN A 1 177 ? -19.412 14.120 17.707 1.00 85.19 177 ASN A N 1
ATOM 1389 C CA . ASN A 1 177 ? -19.351 13.297 18.921 1.00 85.19 177 ASN A CA 1
ATOM 1390 C C . ASN A 1 177 ? -20.617 12.469 19.231 1.00 85.19 177 ASN A C 1
ATOM 1392 O O . ASN A 1 177 ? -20.791 12.036 20.370 1.00 85.19 177 ASN A O 1
ATOM 1396 N N . HIS A 1 178 ? -21.491 12.220 18.250 1.00 89.38 178 HIS A N 1
ATOM 1397 C CA . HIS A 1 178 ? -22.667 11.361 18.415 1.00 89.38 178 HIS A CA 1
ATOM 1398 C C . HIS A 1 178 ? -23.000 10.561 17.148 1.00 89.38 178 HIS A C 1
ATOM 1400 O O . HIS A 1 178 ? -22.704 10.969 16.027 1.00 89.38 178 HIS A O 1
ATOM 1406 N N . CYS A 1 179 ? -23.636 9.402 17.329 1.00 89.25 179 CYS A N 1
ATOM 1407 C CA . CYS A 1 179 ? -24.209 8.636 16.225 1.00 89.25 179 CYS A CA 1
ATOM 1408 C C . CYS A 1 179 ? -25.495 9.317 15.748 1.00 89.25 179 CYS A C 1
ATOM 1410 O O . CYS A 1 179 ? -26.421 9.515 16.537 1.00 89.25 179 CYS A O 1
ATOM 1412 N N . GLN A 1 180 ? -25.557 9.665 14.468 1.00 90.50 180 GLN A N 1
ATOM 1413 C CA . GLN A 1 180 ? -26.711 10.314 13.856 1.00 90.50 180 GLN A CA 1
ATOM 1414 C C . GLN A 1 180 ? -26.989 9.769 12.459 1.00 90.50 180 GLN A C 1
ATOM 1416 O O . GLN A 1 180 ? -26.111 9.239 11.779 1.00 90.50 180 GLN A O 1
ATOM 1421 N N . VAL A 1 181 ? -28.243 9.886 12.028 1.00 85.31 181 VAL A N 1
ATOM 1422 C CA . VAL A 1 181 ? -28.617 9.578 10.647 1.00 85.31 181 VAL A CA 1
ATOM 1423 C C . VAL A 1 181 ? -28.064 10.696 9.772 1.00 85.31 181 VAL A C 1
ATOM 1425 O O . VAL A 1 181 ? -28.394 11.861 9.978 1.00 85.31 181 VAL A O 1
ATOM 1428 N N . SER A 1 182 ? -27.203 10.347 8.822 1.00 75.94 182 SER A N 1
ATOM 1429 C CA . SER A 1 182 ? -26.586 11.306 7.913 1.00 75.94 182 SER A CA 1
ATOM 1430 C C . SER A 1 182 ? -26.737 10.818 6.480 1.00 75.94 182 SER A C 1
ATOM 1432 O O . SER A 1 182 ? -26.589 9.633 6.202 1.00 75.94 182 SER A O 1
ATOM 1434 N N . ASN A 1 183 ? -27.029 11.748 5.570 1.00 69.56 183 ASN A N 1
ATOM 1435 C CA . ASN A 1 183 ? -27.113 11.481 4.130 1.00 69.56 183 ASN A CA 1
ATOM 1436 C C . ASN A 1 183 ? -25.730 11.482 3.456 1.00 69.56 183 ASN A C 1
ATOM 1438 O O . ASN A 1 183 ? -25.637 11.393 2.232 1.00 69.56 183 ASN A O 1
ATOM 1442 N N . LYS A 1 184 ? -24.650 11.643 4.231 1.00 65.75 184 LYS A N 1
ATOM 1443 C CA . LYS A 1 184 ? -23.285 11.567 3.714 1.00 65.75 184 LYS A CA 1
ATOM 1444 C C . LYS A 1 184 ? -22.956 10.119 3.370 1.00 65.75 184 LYS A C 1
ATOM 1446 O O . LYS A 1 184 ? -23.115 9.231 4.200 1.00 65.75 184 LYS A O 1
ATOM 1451 N N . ILE A 1 185 ? -22.477 9.909 2.150 1.00 62.56 185 ILE A N 1
ATOM 1452 C CA . ILE A 1 185 ? -21.904 8.632 1.738 1.00 62.56 185 ILE A CA 1
ATOM 1453 C C . ILE A 1 185 ? -20.492 8.559 2.313 1.00 62.56 185 ILE A C 1
ATOM 1455 O O . ILE A 1 185 ? -19.720 9.516 2.208 1.00 62.56 185 ILE A O 1
ATOM 1459 N N . CYS A 1 186 ? -20.206 7.428 2.938 1.00 61.34 186 CYS A N 1
ATOM 1460 C CA . CYS A 1 186 ? -18.864 7.002 3.287 1.00 61.34 186 CYS A CA 1
ATOM 1461 C C . CYS A 1 186 ? -18.304 6.171 2.132 1.00 61.34 186 CYS A C 1
ATOM 1463 O O . CYS A 1 186 ? -17.095 6.300 1.891 1.00 61.34 186 CYS A O 1
#

Foldseek 3Di:
DPQVPNDFAWADDVLAQQWIWGADPSDTDIDGADPQWGQDRVVSHTDGCVVPPRPNDPPDDQDCPPDVPQHCAQVQQPPDAAWAQRPAAQQWIWGDDPSGTGIDGHPPQWGAARVVRDTDHPVVHPDDRCVPVLQQVQQPPPAAKAQDPPQQQKIWGHDPRGTDIDGHPPSFGQDPRDGHRDPDDD

Sequence (186 aa):
MECQNKPDGNYPIPNQCKQYIQCLNGVAQINTCPPHQNYDPALHTCIPEVSYPCQITPTTPATNIKTPGHDISNFCKFRSDGLYDSPNACKEYIYCASGKANLMFCGQGLYFDPKLKYCFFKDQVQCIDSTVNPHNFCANKPDGFYAHPNECHKYYICSRGVTTKMTCLNGQIFENNHCQVSNKIC

Nearest PDB structures (foldseek):
  8in6-assembly1_A  TM=2.852E-01  e=1.803E-13  Aplysia kurodai
  5hbf-assembly3_A  TM=9.414E-01  e=4.304E-03  Homo sapiens
  5hbf-assembly3_B  TM=8.928E-01  e=6.974E-03  Homo sapiens
  1dqc-assembly1_A  TM=8.168E-01  e=1.002E-02  Tachypleus tridentatus
  6so0-assembly1_A  TM=6.837E-01  e=3.381E-03  Homo sapiens